Protein AF-A0A538JMH5-F1 (afdb_monomer_lite)

Radius of gyration: 23.11 Å; chains: 1; bounding box: 47×48×77 Å

Structure (mmCIF, N/CA/C/O backbone):
data_AF-A0A538JMH5-F1
#
_entry.id   AF-A0A538JMH5-F1
#
loop_
_atom_site.group_PDB
_atom_site.id
_atom_site.type_symbol
_atom_site.label_atom_id
_atom_site.label_alt_id
_atom_site.label_comp_id
_atom_site.label_asym_id
_atom_site.label_entity_id
_atom_site.label_seq_id
_atom_site.pdbx_PDB_ins_code
_atom_site.Cartn_x
_atom_site.Cartn_y
_atom_site.Cartn_z
_atom_site.occupancy
_atom_site.B_iso_or_equiv
_atom_site.auth_seq_id
_atom_site.auth_comp_id
_atom_site.auth_asym_id
_atom_site.auth_atom_id
_atom_site.pdbx_PDB_model_num
ATOM 1 N N . MET A 1 1 ? -17.077 5.438 54.931 1.00 67.69 1 MET A N 1
ATOM 2 C CA . MET A 1 1 ? -15.984 4.461 54.730 1.00 67.69 1 MET A CA 1
ATOM 3 C C . MET A 1 1 ? -15.260 4.866 53.452 1.00 67.69 1 MET A C 1
ATOM 5 O O . MET A 1 1 ? -15.940 5.029 52.449 1.00 67.69 1 MET A O 1
ATOM 9 N N . LYS A 1 2 ? -13.951 5.148 53.474 1.00 79.88 2 LYS A N 1
ATOM 10 C CA . LYS A 1 2 ? -13.188 5.410 52.237 1.00 79.88 2 LYS A CA 1
ATOM 11 C C . LYS A 1 2 ? -12.670 4.066 51.726 1.00 79.88 2 LYS A C 1
ATOM 13 O O . LYS A 1 2 ? -11.932 3.422 52.462 1.00 79.88 2 LYS A O 1
ATOM 18 N N . LEU A 1 3 ? -13.066 3.653 50.520 1.00 82.81 3 LEU A N 1
ATOM 19 C CA . LEU A 1 3 ? -12.488 2.470 49.875 1.00 82.81 3 LEU A CA 1
ATOM 20 C C . LEU A 1 3 ? -11.010 2.737 49.564 1.00 82.81 3 LEU A C 1
ATOM 22 O O . LEU A 1 3 ? -10.666 3.733 48.925 1.00 82.81 3 LEU A O 1
ATOM 26 N N . GLY A 1 4 ? -10.140 1.853 50.032 1.00 87.38 4 GLY A N 1
ATOM 27 C CA . GLY A 1 4 ? -8.713 1.871 49.778 1.00 87.38 4 GLY A CA 1
ATOM 28 C C . GLY A 1 4 ? -8.373 1.403 48.364 1.00 87.38 4 GLY A C 1
ATOM 29 O O . GLY A 1 4 ? -9.011 0.529 47.783 1.00 87.38 4 GLY A O 1
ATOM 30 N N . ARG A 1 5 ? -7.289 1.949 47.808 1.00 88.62 5 ARG A N 1
ATOM 31 C CA . ARG A 1 5 ? -6.786 1.628 46.459 1.00 88.62 5 ARG A CA 1
ATOM 32 C C . ARG A 1 5 ? -6.526 0.120 46.236 1.00 88.62 5 ARG A C 1
ATOM 34 O O . ARG A 1 5 ? -6.597 -0.359 45.103 1.00 88.62 5 ARG A O 1
ATOM 41 N N . ASN A 1 6 ? -6.193 -0.614 47.299 1.00 89.56 6 ASN A N 1
ATOM 42 C CA . ASN A 1 6 ? -5.914 -2.053 47.265 1.00 89.56 6 ASN A CA 1
ATOM 43 C C . ASN A 1 6 ? -7.104 -2.927 47.704 1.00 89.56 6 ASN A C 1
ATOM 45 O O . ASN A 1 6 ? -6.948 -4.147 47.686 1.00 89.56 6 ASN A O 1
ATOM 49 N N . ASP A 1 7 ? -8.244 -2.334 48.066 1.00 93.75 7 ASP A N 1
ATOM 50 C CA . ASP A 1 7 ? -9.442 -3.077 48.464 1.00 93.75 7 ASP A CA 1
ATOM 51 C C . ASP A 1 7 ? -10.065 -3.778 47.252 1.00 93.75 7 ASP A C 1
ATOM 53 O O . ASP A 1 7 ? -9.804 -3.413 46.099 1.00 93.75 7 ASP A O 1
ATOM 57 N N . THR A 1 8 ? -10.895 -4.788 47.504 1.00 92.56 8 THR A N 1
ATOM 58 C CA . THR A 1 8 ? -11.694 -5.441 46.462 1.00 92.56 8 THR A CA 1
ATOM 59 C C . THR A 1 8 ? -12.628 -4.424 45.813 1.00 92.56 8 THR A C 1
ATOM 61 O O . THR A 1 8 ? -13.297 -3.644 46.490 1.00 92.56 8 THR A O 1
ATOM 64 N N . CYS A 1 9 ? -12.657 -4.404 44.484 1.00 90.56 9 CYS A N 1
ATOM 65 C CA . CYS A 1 9 ? -13.451 -3.455 43.727 1.00 90.56 9 CYS A CA 1
ATOM 66 C C . CYS A 1 9 ? -14.953 -3.741 43.908 1.00 90.56 9 CYS A C 1
ATOM 68 O O . CYS A 1 9 ? -15.373 -4.889 43.743 1.00 90.56 9 CYS A O 1
ATOM 70 N N . PRO A 1 10 ? -15.782 -2.722 44.203 1.00 92.06 10 PRO A N 1
ATOM 71 C CA . PRO A 1 10 ? -17.197 -2.918 44.509 1.00 92.06 10 PRO A CA 1
ATOM 72 C C . PRO A 1 10 ? -18.046 -3.282 43.282 1.00 92.06 10 PRO A C 1
ATOM 74 O O . PRO A 1 10 ? -19.210 -3.625 43.443 1.00 92.06 10 PRO A O 1
ATOM 77 N N . CYS A 1 11 ? -17.484 -3.257 42.068 1.00 89.19 11 CYS A N 1
ATOM 78 C CA . CYS A 1 11 ? -18.178 -3.676 40.845 1.00 89.19 11 CYS A CA 1
ATOM 79 C C . CYS A 1 11 ? -18.387 -5.199 40.731 1.00 89.19 11 CYS A C 1
ATOM 81 O O . CYS A 1 11 ? -18.930 -5.665 39.737 1.00 89.19 11 CYS A O 1
ATOM 83 N N . GLY A 1 12 ? -17.919 -5.983 41.709 1.00 87.50 12 GLY A N 1
ATOM 84 C CA . GLY A 1 12 ? -18.095 -7.437 41.728 1.00 87.50 12 GLY A CA 1
ATOM 85 C C . GLY A 1 12 ? -17.070 -8.220 40.903 1.00 87.50 12 GLY A C 1
ATOM 86 O O . GLY A 1 12 ? -17.139 -9.441 40.862 1.00 87.50 12 GLY A O 1
ATOM 87 N N . SER A 1 13 ? -16.073 -7.561 40.302 1.00 88.94 13 SER A N 1
ATOM 88 C CA . SER A 1 13 ? -15.055 -8.236 39.478 1.00 88.94 13 SER A CA 1
ATOM 89 C C . SER A 1 13 ? -14.053 -9.094 40.261 1.00 88.94 13 SER A C 1
ATOM 91 O O . SER A 1 13 ? -13.227 -9.771 39.657 1.00 88.94 13 SER A O 1
ATOM 93 N N . GLY A 1 14 ? -14.031 -8.992 41.596 1.00 89.62 14 GLY A N 1
ATOM 94 C CA . GLY A 1 14 ? -13.026 -9.635 42.454 1.00 89.62 14 GLY A CA 1
ATOM 95 C C . GLY A 1 14 ? -11.612 -9.036 42.358 1.00 89.62 14 GLY A C 1
ATOM 96 O O . GLY A 1 14 ? -10.724 -9.425 43.115 1.00 89.62 14 GLY A O 1
ATOM 97 N N . ARG A 1 15 ? -11.378 -8.060 41.468 1.00 89.25 15 ARG A N 1
ATOM 98 C CA . ARG A 1 15 ? -10.082 -7.381 41.290 1.00 89.25 15 ARG A CA 1
ATOM 99 C C . ARG A 1 15 ? -9.897 -6.247 42.305 1.00 89.25 15 ARG A C 1
ATOM 101 O O . ARG A 1 15 ? -10.866 -5.727 42.847 1.00 89.25 15 ARG A O 1
ATOM 108 N N . LYS A 1 16 ? -8.653 -5.811 42.547 1.00 88.69 16 LYS A N 1
ATOM 109 C CA . LYS A 1 16 ? -8.364 -4.617 43.376 1.00 88.69 16 LYS A CA 1
ATOM 110 C C . LYS A 1 16 ? -8.922 -3.355 42.713 1.00 88.69 16 LYS A C 1
ATOM 112 O O . LYS A 1 16 ? -8.787 -3.232 41.497 1.00 88.69 16 LYS A O 1
ATOM 117 N N . VAL A 1 17 ? -9.430 -2.389 43.491 1.00 87.19 17 VAL A N 1
ATOM 118 C CA . VAL A 1 17 ? -9.974 -1.107 42.988 1.00 87.19 17 VAL A CA 1
ATOM 119 C C . VAL A 1 17 ? -9.052 -0.491 41.941 1.00 87.19 17 VAL A C 1
ATOM 121 O O . VAL A 1 17 ? -9.498 -0.235 40.830 1.00 87.19 17 VAL A O 1
ATOM 124 N N . LYS A 1 18 ? -7.753 -0.345 42.238 1.00 84.94 18 LYS A N 1
ATOM 125 C CA . LYS A 1 18 ? -6.786 0.261 41.307 1.00 84.94 18 LYS A CA 1
ATOM 126 C C . LYS A 1 18 ? -6.687 -0.413 39.939 1.00 84.94 18 LYS A C 1
ATOM 128 O O . LYS A 1 18 ? -6.515 0.292 38.959 1.00 84.94 18 LYS A O 1
ATOM 133 N N . ARG A 1 19 ? -6.829 -1.742 39.891 1.00 82.62 19 ARG A N 1
ATOM 134 C CA . ARG A 1 19 ? -6.716 -2.573 38.679 1.00 82.62 19 ARG A CA 1
ATOM 135 C C . ARG A 1 19 ? -8.071 -2.853 38.018 1.00 82.62 19 ARG A C 1
ATOM 137 O O . ARG A 1 19 ? -8.159 -3.738 37.177 1.00 82.62 19 ARG A O 1
ATOM 144 N N . CYS A 1 20 ? -9.140 -2.194 38.463 1.00 85.38 20 CYS A N 1
ATOM 145 C CA . CYS A 1 20 ? -10.479 -2.419 37.930 1.00 85.38 20 CYS A CA 1
ATOM 146 C C . CYS A 1 20 ? -11.198 -1.112 37.604 1.00 85.38 20 CYS A C 1
ATOM 148 O O . CYS A 1 20 ? -11.303 -0.759 36.442 1.00 85.38 20 CYS A O 1
ATOM 150 N N . CYS A 1 21 ? -11.684 -0.385 38.611 1.00 83.44 21 CYS A N 1
ATOM 151 C CA . CYS A 1 21 ? -12.378 0.898 38.414 1.00 83.44 21 CYS A CA 1
ATOM 152 C C . CYS A 1 21 ? -11.521 2.102 38.836 1.00 83.44 21 CYS A C 1
ATOM 154 O O . CYS A 1 21 ? -12.012 3.223 38.925 1.00 83.44 21 CYS A O 1
ATOM 156 N N . GLY A 1 22 ? -10.260 1.863 39.192 1.00 82.50 22 GLY A N 1
ATOM 157 C CA . GLY A 1 22 ? -9.306 2.884 39.592 1.00 82.50 22 GLY A CA 1
ATOM 158 C C . GLY A 1 22 ? -8.462 3.389 38.426 1.00 82.50 22 GLY A C 1
ATOM 159 O O . GLY A 1 22 ? -8.568 2.923 37.297 1.00 82.50 22 GLY A O 1
ATOM 160 N N . VAL A 1 23 ? -7.587 4.344 38.739 1.00 83.06 23 VAL A N 1
ATOM 161 C CA . VAL A 1 23 ? -6.805 5.107 37.754 1.00 83.06 23 VAL A CA 1
ATOM 162 C C . VAL A 1 23 ? -5.892 4.231 36.886 1.00 83.06 23 VAL A C 1
ATOM 164 O O . VAL A 1 23 ? -5.685 4.578 35.730 1.00 83.06 23 VAL A O 1
ATOM 167 N N . ASP A 1 24 ? -5.371 3.106 37.397 1.00 83.38 24 ASP A N 1
ATOM 168 C CA . ASP A 1 24 ? -4.469 2.250 36.609 1.00 83.38 24 ASP A CA 1
ATOM 169 C C . ASP A 1 24 ? -5.242 1.598 35.442 1.00 83.38 24 ASP A C 1
ATOM 171 O O . ASP A 1 24 ? -4.800 1.677 34.304 1.00 83.38 24 ASP A O 1
ATOM 175 N N . ALA A 1 25 ? -6.459 1.096 35.687 1.00 74.69 25 ALA A N 1
ATOM 176 C CA . ALA A 1 25 ? -7.308 0.536 34.630 1.00 74.69 25 ALA A CA 1
ATOM 177 C C . ALA A 1 25 ? -7.756 1.580 33.589 1.00 74.69 25 ALA A C 1
ATOM 179 O O . ALA A 1 25 ? -7.817 1.276 32.404 1.00 74.69 25 ALA A O 1
ATOM 180 N N . LEU A 1 26 ? -8.036 2.820 34.010 1.00 82.50 26 LEU A N 1
ATOM 181 C CA . LEU A 1 26 ? -8.347 3.911 33.075 1.00 82.50 26 LEU A CA 1
ATOM 182 C C . LEU A 1 26 ? -7.143 4.283 32.201 1.00 82.50 26 LEU A C 1
ATOM 184 O O . LEU A 1 26 ? -7.319 4.603 31.032 1.00 82.50 26 LEU A O 1
ATOM 188 N N . ARG A 1 27 ? -5.927 4.239 32.760 1.00 83.69 27 ARG A N 1
ATOM 189 C CA . ARG A 1 27 ? -4.689 4.474 32.005 1.00 83.69 27 ARG A CA 1
ATOM 190 C C . ARG A 1 27 ? -4.402 3.352 31.020 1.00 83.69 27 ARG A C 1
ATOM 192 O O . ARG A 1 27 ? -4.031 3.649 29.895 1.00 83.69 27 ARG A O 1
ATOM 199 N N . ASP A 1 28 ? -4.593 2.100 31.430 1.00 84.44 28 ASP A N 1
ATOM 200 C CA . ASP A 1 28 ? -4.411 0.949 30.544 1.00 84.44 28 ASP A CA 1
ATOM 201 C C . ASP A 1 28 ? -5.397 1.000 29.365 1.00 84.44 28 ASP A C 1
ATOM 203 O O . ASP A 1 28 ? -4.980 0.821 28.228 1.00 84.44 28 ASP A O 1
ATOM 207 N N . LEU A 1 29 ? -6.668 1.348 29.612 1.00 84.00 29 LEU A N 1
ATOM 208 C CA . LEU A 1 29 ? -7.660 1.564 28.549 1.00 84.00 29 LEU A CA 1
ATOM 209 C C . LEU A 1 29 ? -7.308 2.747 27.637 1.00 84.00 29 LEU A C 1
ATOM 211 O O . LEU A 1 29 ? -7.521 2.677 26.434 1.00 84.00 29 LEU A O 1
ATOM 215 N N . ALA A 1 30 ? -6.796 3.846 28.197 1.00 86.44 30 ALA A N 1
ATOM 216 C CA . ALA A 1 30 ? -6.374 4.992 27.398 1.00 86.44 30 ALA A CA 1
ATOM 217 C C . ALA A 1 30 ? -5.177 4.651 26.501 1.00 86.44 30 ALA A C 1
ATOM 219 O O . ALA A 1 30 ? -5.165 5.072 25.353 1.00 86.44 30 ALA A O 1
ATOM 220 N N . ARG A 1 31 ? -4.207 3.877 27.009 1.00 89.12 31 ARG A N 1
ATOM 221 C CA . ARG A 1 31 ? -3.066 3.398 26.219 1.00 89.12 31 ARG A CA 1
ATOM 222 C C . ARG A 1 31 ? -3.532 2.487 25.085 1.00 89.12 31 ARG A C 1
ATOM 224 O O . ARG A 1 31 ? -3.205 2.778 23.946 1.00 89.12 31 ARG A O 1
ATOM 231 N N . LEU A 1 32 ? -4.361 1.485 25.396 1.00 88.00 32 LEU A N 1
ATOM 232 C CA . LEU A 1 32 ? -4.925 0.583 24.388 1.00 88.00 32 LEU A CA 1
ATOM 233 C C . LEU A 1 32 ? -5.625 1.369 23.273 1.00 88.00 32 LEU A C 1
ATOM 235 O O . LEU A 1 32 ? -5.371 1.133 22.108 1.00 88.00 32 LEU A O 1
ATOM 239 N N . ARG A 1 33 ? -6.437 2.377 23.614 1.00 89.00 33 ARG A N 1
ATOM 240 C CA . ARG A 1 33 ? -7.112 3.214 22.609 1.00 89.00 33 ARG A CA 1
ATOM 241 C C . ARG A 1 33 ? -6.174 4.023 21.720 1.00 89.00 33 ARG A C 1
ATOM 243 O O . ARG A 1 33 ? -6.555 4.304 20.592 1.00 89.00 33 ARG A O 1
ATOM 250 N N . VAL A 1 34 ? -5.026 4.460 22.236 1.00 92.00 34 VAL A N 1
ATOM 251 C CA . VAL A 1 34 ? -4.025 5.176 21.432 1.00 92.00 34 VAL A CA 1
ATOM 252 C C . VAL A 1 34 ? -3.358 4.203 20.467 1.00 92.00 34 VAL A C 1
ATOM 254 O O . VAL A 1 34 ? -3.356 4.478 19.277 1.00 92.00 34 VAL A O 1
ATOM 257 N N . GLU A 1 35 ? -2.914 3.045 20.959 1.00 92.06 35 GLU A N 1
ATOM 258 C CA . GLU A 1 35 ? -2.334 1.974 20.132 1.00 92.06 35 GLU A CA 1
ATOM 259 C C . GLU A 1 35 ? -3.328 1.542 19.032 1.00 92.06 35 GLU A C 1
ATOM 261 O O . GLU A 1 35 ? -3.004 1.553 17.850 1.00 92.06 35 GLU A O 1
ATOM 266 N N . THR A 1 36 ? -4.594 1.299 19.386 1.00 92.19 36 THR A N 1
ATOM 267 C CA . THR A 1 36 ? -5.650 0.963 18.417 1.00 92.19 36 THR A CA 1
ATOM 268 C C . THR A 1 36 ? -5.947 2.105 17.435 1.00 92.19 36 THR A C 1
ATOM 270 O O . THR A 1 36 ? -6.290 1.848 16.284 1.00 92.19 36 THR A O 1
ATOM 273 N N . ALA A 1 37 ? -5.842 3.372 17.852 1.00 94.00 37 ALA A N 1
ATOM 274 C CA . ALA A 1 37 ? -6.011 4.508 16.942 1.00 94.00 37 ALA A CA 1
ATOM 275 C C . ALA A 1 37 ? -4.874 4.589 15.914 1.00 94.00 37 ALA A C 1
ATOM 277 O O . ALA A 1 37 ? -5.139 4.894 14.754 1.00 94.00 37 ALA A O 1
ATOM 278 N N . GLU A 1 38 ? -3.638 4.311 16.331 1.00 95.19 38 GLU A N 1
ATOM 279 C CA . GLU A 1 38 ? -2.475 4.237 15.442 1.00 95.19 38 GLU A CA 1
ATOM 280 C C . GLU A 1 38 ? -2.652 3.097 14.427 1.00 95.19 38 GLU A C 1
ATOM 282 O O . GLU A 1 38 ? -2.582 3.342 13.225 1.00 95.19 38 GLU A O 1
ATOM 287 N N . GLU A 1 39 ? -3.033 1.895 14.873 1.00 93.94 39 GLU A N 1
ATOM 288 C CA . GLU A 1 39 ? -3.319 0.757 13.981 1.00 93.94 39 GLU A CA 1
ATOM 289 C C . GLU A 1 39 ? -4.429 1.065 12.959 1.00 93.94 39 GLU A C 1
ATOM 291 O O . GLU A 1 39 ? -4.301 0.760 11.770 1.00 93.94 39 GLU A O 1
ATOM 296 N N . LEU A 1 40 ? -5.521 1.702 13.401 1.00 95.44 40 LEU A N 1
ATOM 297 C CA . LEU A 1 40 ? -6.612 2.142 12.525 1.00 95.44 40 LEU A CA 1
ATOM 298 C C . LEU A 1 40 ? -6.135 3.157 11.479 1.00 95.44 40 LEU A C 1
ATOM 300 O O . LEU A 1 40 ? -6.580 3.116 10.331 1.00 95.44 40 LEU A O 1
ATOM 304 N N . PHE A 1 41 ? -5.252 4.072 11.874 1.00 96.75 41 PHE A N 1
ATOM 305 C CA . PHE A 1 41 ? -4.705 5.097 10.992 1.00 96.75 41 PHE A CA 1
ATOM 306 C C . PHE A 1 41 ? -3.735 4.499 9.961 1.00 96.75 41 PHE A C 1
ATOM 308 O O . PHE A 1 41 ? -3.757 4.869 8.788 1.00 96.75 41 PHE A O 1
ATOM 315 N N . GLU A 1 42 ? -2.919 3.524 10.358 1.00 96.06 42 GLU A N 1
ATOM 316 C CA . GLU A 1 42 ? -1.940 2.868 9.484 1.00 96.06 42 GLU A CA 1
ATOM 317 C C . GLU A 1 42 ? -2.543 1.801 8.563 1.00 96.06 42 GLU A C 1
ATOM 319 O O . GLU A 1 42 ? -1.862 1.273 7.680 1.00 96.06 42 GLU A O 1
ATOM 324 N N . LEU A 1 43 ? -3.829 1.488 8.715 1.00 95.75 43 LEU A N 1
ATOM 325 C CA . LEU A 1 43 ? -4.508 0.455 7.941 1.00 95.75 43 LEU A CA 1
ATOM 326 C C . LEU A 1 43 ? -4.291 0.646 6.433 1.00 95.75 43 LEU A C 1
ATOM 328 O O . LEU A 1 43 ? -3.820 -0.259 5.753 1.00 95.75 43 LEU A O 1
ATOM 332 N N . ALA A 1 44 ? -4.539 1.835 5.888 1.00 96.94 44 ALA A N 1
ATOM 333 C CA . ALA A 1 44 ? -4.353 2.066 4.455 1.00 96.94 44 ALA A CA 1
ATOM 334 C C . ALA A 1 44 ? -2.875 2.098 4.015 1.00 96.94 44 ALA A C 1
ATOM 336 O O . ALA A 1 44 ? -2.593 1.898 2.832 1.00 96.94 44 ALA A O 1
ATOM 337 N N . LEU A 1 45 ? -1.923 2.314 4.931 1.00 95.88 45 LEU A N 1
ATOM 338 C CA . LEU A 1 45 ? -0.495 2.155 4.634 1.00 95.88 45 LEU A CA 1
ATOM 339 C C . LEU A 1 45 ? -0.159 0.673 4.443 1.00 95.88 45 LEU A C 1
ATOM 341 O O . LEU A 1 45 ? 0.497 0.320 3.464 1.00 95.88 45 LEU A O 1
ATOM 345 N N . ASN A 1 46 ? -0.683 -0.182 5.321 1.00 96.56 46 ASN A N 1
ATOM 346 C CA . ASN A 1 46 ? -0.440 -1.625 5.334 1.00 96.56 46 ASN A CA 1
ATOM 347 C C . ASN A 1 46 ? -1.272 -2.411 4.312 1.00 96.56 46 ASN A C 1
ATOM 349 O O . ASN A 1 46 ? -0.884 -3.507 3.906 1.00 96.56 46 ASN A O 1
ATOM 353 N N . PHE A 1 47 ? -2.400 -1.847 3.885 1.00 97.19 47 PHE A N 1
ATOM 354 C CA . PHE A 1 47 ? -3.360 -2.465 2.984 1.00 97.19 47 PHE A CA 1
ATOM 355 C C . PHE A 1 47 ? -3.690 -1.498 1.834 1.00 97.19 47 PHE A C 1
ATOM 357 O O . PHE A 1 47 ? -4.680 -0.757 1.902 1.00 97.19 47 PHE A O 1
ATOM 364 N N . PRO A 1 48 ? -2.889 -1.497 0.751 1.00 97.56 48 PRO A N 1
ATOM 365 C CA . PRO A 1 48 ? -3.024 -0.535 -0.348 1.00 97.56 48 PRO A CA 1
ATOM 366 C C . PRO A 1 48 ? -4.409 -0.519 -1.010 1.00 97.56 48 PRO A C 1
ATOM 368 O O . PRO A 1 48 ? -4.824 0.496 -1.569 1.00 97.56 48 PRO A O 1
ATOM 371 N N . ARG A 1 49 ? -5.175 -1.608 -0.888 1.00 97.12 49 ARG A N 1
ATOM 372 C CA . ARG A 1 49 ? -6.566 -1.713 -1.347 1.00 97.12 49 ARG A CA 1
ATOM 373 C C . ARG A 1 49 ? -7.500 -0.652 -0.769 1.00 97.12 49 ARG A C 1
ATOM 375 O O . ARG A 1 49 ? -8.473 -0.287 -1.430 1.00 97.12 49 ARG A O 1
ATOM 382 N N . TYR A 1 50 ? -7.219 -0.141 0.425 1.00 97.25 50 TYR A N 1
ATOM 383 C CA . TYR A 1 50 ? -8.070 0.836 1.114 1.00 97.25 50 TYR A CA 1
ATOM 384 C C . TYR A 1 50 ? -7.609 2.279 0.929 1.00 97.25 50 TYR A C 1
ATOM 386 O O . TYR A 1 50 ? -8.161 3.188 1.541 1.00 97.25 50 TYR A O 1
ATOM 394 N N . ARG A 1 51 ? -6.632 2.513 0.050 1.00 97.81 51 ARG A N 1
ATOM 395 C CA . ARG A 1 51 ? -6.268 3.866 -0.364 1.00 97.81 51 ARG A CA 1
ATOM 396 C C . ARG A 1 51 ? -7.318 4.417 -1.336 1.00 97.81 51 ARG A C 1
ATOM 398 O O . ARG A 1 51 ? -7.905 3.636 -2.097 1.00 97.81 51 ARG A O 1
ATOM 405 N N . PRO A 1 52 ? -7.566 5.737 -1.334 1.00 98.00 52 PRO A N 1
ATOM 406 C CA . PRO A 1 52 ? -8.466 6.370 -2.284 1.00 98.00 52 PRO A CA 1
ATOM 407 C C . PRO A 1 52 ? -8.018 6.152 -3.729 1.00 98.00 52 PRO A C 1
ATOM 409 O O . PRO A 1 52 ? -6.818 6.202 -4.021 1.00 98.00 52 PRO A O 1
ATOM 412 N N . ARG A 1 53 ? -8.971 5.947 -4.638 1.00 95.75 53 ARG A N 1
ATOM 413 C CA . ARG A 1 53 ? -8.710 5.694 -6.066 1.00 95.75 53 ARG A CA 1
ATOM 414 C C . ARG A 1 53 ? -9.640 6.445 -7.024 1.00 95.75 53 ARG A C 1
ATOM 416 O O . ARG A 1 53 ? -9.777 6.040 -8.174 1.00 95.75 53 ARG A O 1
ATOM 423 N N . THR A 1 54 ? -10.312 7.494 -6.557 1.00 96.25 54 THR A N 1
ATOM 424 C CA . THR A 1 54 ? -11.177 8.324 -7.406 1.00 96.25 54 THR A CA 1
ATOM 425 C C . THR A 1 54 ? -10.371 9.398 -8.135 1.00 96.25 54 THR A C 1
ATOM 427 O O . THR A 1 54 ? -9.381 9.912 -7.616 1.00 96.25 54 THR A O 1
ATOM 430 N N . GLU A 1 55 ? -10.830 9.786 -9.328 1.00 94.81 55 GLU A N 1
ATOM 431 C CA . GLU A 1 55 ? -10.229 10.888 -10.095 1.00 94.81 55 GLU A CA 1
ATOM 432 C C . GLU A 1 55 ? -10.280 12.224 -9.334 1.00 94.81 55 GLU A C 1
ATOM 434 O O . GLU A 1 55 ? -9.355 13.029 -9.426 1.00 94.81 55 GLU A O 1
ATOM 439 N N . GLU A 1 56 ? -11.348 12.458 -8.562 1.00 96.81 56 GLU A N 1
ATOM 440 C CA . GLU A 1 56 ? -11.500 13.656 -7.729 1.00 96.81 56 GLU A CA 1
ATOM 441 C C . GLU A 1 56 ? -10.415 13.727 -6.649 1.00 96.81 56 GLU A C 1
ATOM 443 O O . GLU A 1 56 ? -9.758 14.761 -6.495 1.00 96.81 56 GLU A O 1
ATOM 448 N N . PHE A 1 57 ? -10.164 12.611 -5.959 1.00 97.69 57 PHE A N 1
ATOM 449 C CA . PHE A 1 57 ? -9.079 12.532 -4.991 1.00 97.69 57 PHE A CA 1
ATOM 450 C C . PHE A 1 57 ? -7.712 12.685 -5.667 1.00 97.69 57 PHE A C 1
ATOM 452 O O . PHE A 1 57 ? -6.860 13.399 -5.145 1.00 97.69 57 PHE A O 1
ATOM 459 N N . ASP A 1 58 ? -7.502 12.081 -6.842 1.00 95.81 58 ASP A N 1
ATOM 460 C CA . ASP A 1 58 ? -6.252 12.219 -7.606 1.00 95.81 58 ASP A CA 1
ATOM 461 C C . ASP A 1 58 ? -5.978 13.675 -7.994 1.00 95.81 58 ASP A C 1
ATOM 463 O O . ASP A 1 58 ? -4.846 14.151 -7.892 1.00 95.81 58 ASP A O 1
ATOM 467 N N . ALA A 1 59 ? -7.014 14.412 -8.398 1.00 95.38 59 ALA A N 1
ATOM 468 C CA . ALA A 1 59 ? -6.898 15.827 -8.715 1.00 95.38 59 ALA A CA 1
ATOM 469 C C . ALA A 1 59 ? -6.521 16.673 -7.495 1.00 95.38 59 ALA A C 1
ATOM 471 O O . ALA A 1 59 ? -5.647 17.532 -7.613 1.00 95.38 59 ALA A O 1
ATOM 472 N N . TRP A 1 60 ? -7.144 16.420 -6.343 1.00 97.38 60 TRP A N 1
ATOM 473 C CA . TRP A 1 60 ? -6.814 17.112 -5.099 1.00 97.38 60 TRP A CA 1
ATOM 474 C C . TRP A 1 60 ? -5.401 16.764 -4.603 1.00 97.38 60 TRP A C 1
ATOM 476 O O . TRP A 1 60 ? -4.620 17.665 -4.302 1.00 97.38 60 TRP A O 1
ATOM 486 N N . ALA A 1 61 ? -5.043 15.478 -4.579 1.00 96.75 61 ALA A N 1
ATOM 487 C CA . ALA A 1 61 ? -3.786 14.997 -4.009 1.00 96.75 61 ALA A CA 1
ATOM 488 C C . ALA A 1 61 ? -2.546 15.545 -4.732 1.00 96.75 61 ALA A C 1
ATOM 490 O O . ALA A 1 61 ? -1.526 15.768 -4.091 1.00 96.75 61 ALA A O 1
ATOM 491 N N . ARG A 1 62 ? -2.637 15.843 -6.037 1.00 93.25 62 ARG A N 1
ATOM 492 C CA . ARG A 1 62 ? -1.558 16.509 -6.799 1.00 93.25 62 ARG A CA 1
ATOM 493 C C . ARG A 1 62 ? -1.202 17.910 -6.293 1.00 93.25 62 ARG A C 1
ATOM 495 O O . ARG A 1 62 ? -0.127 18.406 -6.607 1.00 93.25 62 ARG A O 1
ATOM 502 N N . ALA A 1 63 ? -2.113 18.565 -5.580 1.00 94.44 63 ALA A N 1
ATOM 503 C CA . ALA A 1 63 ? -1.911 19.892 -5.005 1.00 94.44 63 ALA A CA 1
ATOM 504 C C . ALA A 1 63 ? -1.837 19.863 -3.469 1.00 94.44 63 ALA A C 1
ATOM 506 O O . ALA A 1 63 ? -1.779 20.925 -2.843 1.00 94.44 63 ALA A O 1
ATOM 507 N N . ALA A 1 64 ? -1.884 18.674 -2.861 1.00 96.25 64 ALA A N 1
ATOM 508 C CA . ALA A 1 64 ? -1.772 18.524 -1.421 1.00 96.25 64 ALA A CA 1
ATOM 509 C C . ALA A 1 64 ? -0.349 18.887 -0.955 1.00 96.25 64 ALA A C 1
ATOM 511 O O . ALA A 1 64 ? 0.605 18.728 -1.717 1.00 96.25 64 ALA A O 1
ATOM 512 N N . PRO A 1 65 ? -0.188 19.396 0.278 1.00 94.62 65 PRO A N 1
ATOM 513 C CA . PRO A 1 65 ? 1.137 19.581 0.855 1.00 94.62 65 PRO A CA 1
ATOM 514 C C . PRO A 1 65 ? 1.810 18.227 1.120 1.00 94.62 65 PRO A C 1
ATOM 516 O O . PRO A 1 65 ? 1.133 17.265 1.486 1.00 94.62 65 PRO A O 1
ATOM 519 N N . ASP A 1 66 ? 3.141 18.187 1.009 1.00 89.25 66 ASP A N 1
ATOM 520 C CA . ASP A 1 66 ? 3.941 16.992 1.321 1.00 89.25 66 ASP A CA 1
ATOM 521 C C . ASP A 1 66 ? 3.764 16.564 2.788 1.00 89.25 66 ASP A C 1
ATOM 523 O O . ASP A 1 66 ? 3.616 15.381 3.096 1.00 89.25 66 ASP A O 1
ATOM 527 N N . GLU A 1 67 ? 3.735 17.539 3.704 1.00 92.06 67 GLU A N 1
ATOM 528 C CA . GLU A 1 67 ? 3.441 17.308 5.117 1.00 92.06 67 GLU A CA 1
ATOM 529 C C . GLU A 1 67 ? 1.926 17.390 5.374 1.00 92.06 67 GLU A C 1
ATOM 531 O O . GLU A 1 67 ? 1.312 18.443 5.147 1.00 92.06 67 GLU A O 1
ATOM 536 N N . PRO A 1 68 ? 1.295 16.317 5.888 1.00 91.69 68 PRO A N 1
ATOM 537 C CA . PRO A 1 68 ? -0.134 16.318 6.148 1.00 91.69 68 PRO A CA 1
ATOM 538 C C . PRO A 1 68 ? -0.461 17.228 7.337 1.00 91.69 68 PRO A C 1
ATOM 540 O O . PRO A 1 68 ? -0.034 16.996 8.467 1.00 91.69 68 PRO A O 1
ATOM 543 N N . THR A 1 69 ? -1.265 18.259 7.087 1.00 96.50 69 THR A N 1
ATOM 544 C CA . THR A 1 69 ? -1.878 19.089 8.133 1.00 96.50 69 THR A CA 1
ATOM 545 C C . THR A 1 69 ? -3.313 18.639 8.389 1.00 96.50 69 THR A C 1
ATOM 547 O O . THR A 1 69 ? -3.947 18.069 7.501 1.00 96.50 69 THR A O 1
ATOM 550 N N . ASP A 1 70 ? -3.869 18.942 9.566 1.00 96.94 70 ASP A N 1
ATOM 551 C CA . ASP A 1 70 ? -5.284 18.656 9.859 1.00 96.94 70 ASP A CA 1
ATOM 552 C C . ASP A 1 70 ? -6.213 19.255 8.790 1.00 96.94 70 ASP A C 1
ATOM 554 O O . ASP A 1 70 ? -7.133 18.595 8.317 1.00 96.94 70 ASP A O 1
ATOM 558 N N . GLU A 1 71 ? -5.939 20.487 8.350 1.00 97.81 71 GLU A N 1
ATOM 559 C CA . GLU A 1 71 ? -6.714 21.145 7.295 1.00 97.81 71 GLU A CA 1
ATOM 560 C C . GLU A 1 71 ? -6.625 20.393 5.959 1.00 97.81 71 GLU A C 1
ATOM 562 O O . GLU A 1 71 ? -7.652 20.173 5.316 1.00 97.81 71 GLU A O 1
ATOM 567 N N . ALA A 1 72 ? -5.427 19.960 5.554 1.00 97.69 72 ALA A N 1
ATOM 568 C CA . ALA A 1 72 ? -5.251 19.175 4.336 1.00 97.69 72 ALA A CA 1
ATOM 569 C C . ALA A 1 72 ? -5.973 17.823 4.434 1.00 97.69 72 ALA A C 1
ATOM 571 O O . ALA A 1 72 ? -6.641 17.417 3.487 1.00 97.69 72 ALA A O 1
ATOM 572 N N . ILE A 1 73 ? -5.915 17.151 5.585 1.00 98.25 73 ILE A N 1
ATOM 573 C CA . ILE A 1 73 ? -6.623 15.884 5.800 1.00 98.25 73 ILE A CA 1
ATOM 574 C C . ILE A 1 73 ? -8.139 16.078 5.658 1.00 98.25 73 ILE A C 1
ATOM 576 O O . ILE A 1 73 ? -8.786 15.305 4.956 1.00 98.25 73 ILE A O 1
ATOM 580 N N . GLU A 1 74 ? -8.716 17.122 6.258 1.00 98.38 74 GLU A N 1
ATOM 581 C CA . GLU A 1 74 ? -10.155 17.409 6.141 1.00 98.38 74 GLU A CA 1
ATOM 582 C C . GLU A 1 74 ? -10.574 17.759 4.696 1.00 98.38 74 GLU A C 1
ATOM 584 O O . GLU A 1 74 ? -11.651 17.362 4.231 1.00 98.38 74 GLU A O 1
ATOM 589 N N . GLN A 1 75 ? -9.714 18.452 3.941 1.00 98.06 75 GLN A N 1
ATOM 590 C CA . GLN A 1 75 ? -9.928 18.680 2.506 1.00 98.06 75 GLN A CA 1
ATOM 591 C C . GLN A 1 75 ? -9.881 17.368 1.714 1.00 98.06 75 GLN A C 1
ATOM 593 O O . GLN A 1 75 ? -10.769 17.116 0.900 1.00 98.06 75 GLN A O 1
ATOM 598 N N . GLY A 1 76 ? -8.905 16.503 1.995 1.00 98.19 76 GLY A N 1
ATOM 599 C CA . GLY A 1 76 ? -8.787 15.189 1.368 1.00 98.19 76 GLY A CA 1
ATOM 600 C C . GLY A 1 76 ? -9.983 14.290 1.666 1.00 98.19 76 GLY A C 1
ATOM 601 O O . GLY A 1 76 ? -10.505 13.649 0.759 1.00 98.19 76 GLY A O 1
ATOM 602 N N . LEU A 1 77 ? -10.499 14.312 2.901 1.00 98.38 77 LEU A N 1
ATOM 603 C CA . LEU A 1 77 ? -11.755 13.644 3.247 1.00 98.38 77 LEU A CA 1
ATOM 604 C C . LEU A 1 77 ? -12.911 14.178 2.401 1.00 98.38 77 LEU A C 1
ATOM 606 O O . LEU A 1 77 ? -13.745 13.403 1.935 1.00 98.38 77 LEU A O 1
ATOM 610 N N . SER A 1 78 ? -12.979 15.492 2.192 1.00 98.06 78 SER A N 1
ATOM 611 C CA . SER A 1 78 ? -14.029 16.121 1.384 1.00 98.06 78 SER A CA 1
ATOM 612 C C . SER A 1 78 ? -13.970 15.719 -0.095 1.00 98.06 78 SER A C 1
ATOM 614 O O . SER A 1 78 ? -15.018 15.690 -0.731 1.00 98.06 78 SER A O 1
ATOM 616 N N . ALA A 1 79 ? -12.792 15.344 -0.606 1.00 98.12 79 ALA A N 1
ATOM 617 C CA . ALA A 1 79 ? -12.605 14.787 -1.949 1.00 98.12 79 ALA A CA 1
ATOM 618 C C . ALA A 1 79 ? -12.987 13.293 -2.064 1.00 98.12 79 ALA A C 1
ATOM 620 O O . ALA A 1 79 ? -12.975 12.730 -3.159 1.00 98.12 79 ALA A O 1
ATOM 621 N N . LEU A 1 80 ? -13.318 12.629 -0.947 1.00 98.25 80 LEU A N 1
ATOM 622 C CA . LEU A 1 80 ? -13.870 11.274 -0.950 1.00 98.25 80 LEU A CA 1
ATOM 623 C C . LEU A 1 80 ? -15.392 11.333 -1.030 1.00 98.25 80 LEU A C 1
ATOM 625 O O . LEU A 1 80 ? -16.064 11.700 -0.054 1.00 98.25 80 LEU A O 1
ATOM 629 N N . ASP A 1 81 ? -15.932 10.905 -2.167 1.00 97.50 81 ASP A N 1
ATOM 630 C CA . ASP A 1 81 ? -17.368 10.734 -2.332 1.00 97.50 81 ASP A CA 1
ATOM 631 C C . ASP A 1 81 ? -17.921 9.622 -1.403 1.00 97.50 81 ASP A C 1
ATOM 633 O O . ASP A 1 81 ? -17.169 8.802 -0.858 1.00 97.50 81 ASP A O 1
ATOM 637 N N . PRO A 1 82 ? -19.241 9.597 -1.134 1.00 97.94 82 PRO A N 1
ATOM 638 C CA . PRO A 1 82 ? -19.816 8.594 -0.240 1.00 97.94 82 PRO A CA 1
ATOM 639 C C . PRO A 1 82 ? -19.552 7.134 -0.663 1.00 97.94 82 PRO A C 1
ATOM 641 O O . PRO A 1 82 ? -19.207 6.349 0.223 1.00 97.94 82 PRO A O 1
ATOM 644 N N . PRO A 1 83 ? -19.655 6.751 -1.956 1.00 98.25 83 PRO A N 1
ATOM 645 C CA . PRO A 1 83 ? -19.290 5.407 -2.409 1.00 98.25 83 PRO A CA 1
ATOM 646 C C . PRO A 1 83 ? -17.845 5.015 -2.094 1.00 98.25 83 PRO A C 1
ATOM 648 O O . PRO A 1 83 ? -17.597 3.882 -1.682 1.00 98.25 83 PRO A O 1
ATOM 651 N N . GLU A 1 84 ? -16.887 5.928 -2.250 1.00 98.19 84 GLU A N 1
ATOM 652 C CA . GLU A 1 84 ? -15.483 5.645 -1.969 1.00 98.19 84 GLU A CA 1
ATOM 653 C C . GLU A 1 84 ? -15.230 5.473 -0.469 1.00 98.19 84 GLU A C 1
ATOM 655 O O . GLU A 1 84 ? -14.540 4.537 -0.058 1.00 98.19 84 GLU A O 1
ATOM 660 N N . ARG A 1 85 ? -15.851 6.313 0.369 1.00 98.25 85 ARG A N 1
ATOM 661 C CA . ARG A 1 85 ? -15.804 6.149 1.833 1.00 98.25 85 ARG A CA 1
ATOM 662 C C . ARG A 1 85 ? -16.379 4.800 2.260 1.00 98.25 85 ARG A C 1
ATOM 664 O O . ARG A 1 85 ? -15.787 4.114 3.092 1.00 98.25 85 ARG A O 1
ATOM 671 N N . GLU A 1 86 ? -17.517 4.411 1.685 1.00 97.81 86 GLU A N 1
ATOM 672 C CA . GLU A 1 86 ? -18.142 3.114 1.946 1.00 97.81 86 GLU A CA 1
ATOM 673 C C . GLU A 1 86 ? -17.241 1.964 1.494 1.00 97.81 86 GLU A C 1
ATOM 675 O O . GLU A 1 86 ? -17.033 1.029 2.261 1.00 97.81 86 GLU A O 1
ATOM 680 N N . ARG A 1 87 ? -16.637 2.046 0.303 1.00 97.50 87 ARG A N 1
ATOM 681 C CA . ARG A 1 87 ? -15.705 1.029 -0.202 1.00 97.50 87 ARG A CA 1
ATOM 682 C C . ARG A 1 87 ? -14.530 0.809 0.750 1.00 97.50 87 ARG A C 1
ATOM 684 O O . ARG A 1 87 ? -14.175 -0.339 1.008 1.00 97.50 87 ARG A O 1
ATOM 691 N N . ILE A 1 88 ? -13.927 1.889 1.247 1.00 97.50 88 ILE A N 1
ATOM 692 C CA . ILE A 1 88 ? -12.787 1.828 2.170 1.00 97.50 88 ILE A CA 1
ATOM 693 C C . ILE A 1 88 ? -13.201 1.141 3.478 1.00 97.50 88 ILE A C 1
ATOM 695 O O . ILE A 1 88 ? -12.571 0.168 3.888 1.00 97.50 88 ILE A O 1
ATOM 699 N N . LEU A 1 89 ? -14.292 1.597 4.099 1.00 96.06 89 LEU A N 1
ATOM 700 C CA . LEU A 1 89 ? -14.737 1.095 5.403 1.00 96.06 89 LEU A CA 1
ATOM 701 C C . LEU A 1 89 ? -15.324 -0.322 5.331 1.00 96.06 89 LEU A C 1
ATOM 703 O O . LEU A 1 89 ? -14.959 -1.197 6.116 1.00 96.06 89 LEU A O 1
ATOM 707 N N . ALA A 1 90 ? -16.236 -0.562 4.389 1.00 96.00 90 ALA A N 1
ATOM 708 C CA . ALA A 1 90 ? -16.907 -1.848 4.239 1.00 96.00 90 ALA A CA 1
ATOM 709 C C . ALA A 1 90 ? -15.973 -2.919 3.666 1.00 96.00 90 ALA A C 1
ATOM 711 O O . ALA A 1 90 ? -16.116 -4.091 4.010 1.00 96.00 90 ALA A O 1
ATOM 712 N N . GLY A 1 91 ? -15.008 -2.530 2.824 1.00 94.88 91 GLY A N 1
ATOM 713 C CA . GLY A 1 91 ? -14.025 -3.449 2.257 1.00 94.88 91 GLY A CA 1
ATOM 714 C C . GLY A 1 91 ? -13.213 -4.145 3.347 1.00 94.88 91 GLY A C 1
ATOM 715 O O . GLY A 1 91 ? -13.219 -5.372 3.417 1.00 94.88 91 GLY A O 1
ATOM 716 N N . PHE A 1 92 ? -12.612 -3.372 4.259 1.00 90.62 92 PHE A N 1
ATOM 717 C CA . PHE A 1 92 ? -11.808 -3.943 5.343 1.00 90.62 92 PHE A CA 1
ATOM 718 C C . PHE A 1 92 ? -12.643 -4.804 6.288 1.00 90.62 92 PHE A C 1
ATOM 720 O O . PHE A 1 92 ? -12.255 -5.923 6.621 1.00 90.62 92 PHE A O 1
ATOM 727 N N . ALA A 1 93 ? -13.830 -4.323 6.666 1.00 93.12 93 ALA A N 1
ATOM 728 C CA . ALA A 1 93 ? -14.751 -5.081 7.504 1.00 93.12 93 ALA A CA 1
ATOM 729 C C . ALA A 1 93 ? -15.189 -6.408 6.855 1.00 93.12 93 ALA A C 1
ATOM 731 O O . ALA A 1 93 ? -15.389 -7.399 7.554 1.00 93.12 93 ALA A O 1
ATOM 732 N N . SER A 1 94 ? -15.336 -6.447 5.527 1.00 95.31 94 SER A N 1
ATOM 733 C CA . SER A 1 94 ? -15.719 -7.658 4.797 1.00 95.31 94 SER A CA 1
ATOM 734 C C . SER A 1 94 ? -14.567 -8.651 4.645 1.00 95.31 94 SER A C 1
ATOM 736 O O . SER A 1 94 ? -14.803 -9.857 4.706 1.00 95.31 94 SER A O 1
ATOM 738 N N . GLU A 1 95 ? -13.345 -8.175 4.404 1.00 91.62 95 GLU A N 1
ATOM 739 C CA . GLU A 1 95 ? -12.171 -9.032 4.184 1.00 91.62 95 GLU A CA 1
ATOM 740 C C . GLU A 1 95 ? -11.580 -9.543 5.504 1.00 91.62 95 GLU A C 1
ATOM 742 O O . GLU A 1 95 ? -11.164 -10.698 5.599 1.00 91.62 95 GLU A O 1
ATOM 747 N N . HIS A 1 96 ? -11.629 -8.722 6.556 1.00 89.94 96 HIS A N 1
ATOM 748 C CA . HIS A 1 96 ? -11.056 -9.025 7.866 1.00 89.94 96 HIS A CA 1
ATOM 749 C C . HIS A 1 96 ? -12.067 -8.814 9.009 1.00 89.94 96 HIS A C 1
ATOM 751 O O . HIS A 1 96 ? -11.785 -8.078 9.960 1.00 89.94 96 HIS A O 1
ATOM 757 N N . PRO A 1 97 ? -13.233 -9.495 8.993 1.00 93.94 97 PRO A N 1
ATOM 758 C CA . PRO A 1 97 ? -14.335 -9.210 9.916 1.00 93.94 97 PRO A CA 1
ATOM 759 C C . PRO A 1 97 ? -13.941 -9.356 11.384 1.00 93.94 97 PRO A C 1
ATOM 761 O O . PRO A 1 97 ? -14.293 -8.518 12.204 1.00 93.94 97 PRO A O 1
ATOM 764 N N . ARG A 1 98 ? -13.142 -10.374 11.725 1.00 91.06 98 ARG A N 1
ATOM 765 C CA . ARG A 1 98 ? -12.698 -10.595 13.111 1.00 91.06 98 ARG A CA 1
ATOM 766 C C . ARG A 1 98 ? -11.736 -9.519 13.610 1.00 91.06 98 ARG A C 1
ATOM 768 O O . ARG A 1 98 ? -11.798 -9.160 14.780 1.00 91.06 98 ARG A O 1
ATOM 775 N N . VAL A 1 99 ? -10.846 -9.038 12.739 1.00 88.06 99 VAL A N 1
ATOM 776 C CA . VAL A 1 99 ? -9.895 -7.971 13.083 1.00 88.06 99 VAL A CA 1
ATOM 777 C C . VAL A 1 99 ? -10.669 -6.679 13.298 1.00 88.06 99 VAL A C 1
ATOM 779 O O . VAL A 1 99 ? -10.520 -6.043 14.335 1.00 88.06 99 VAL A O 1
ATOM 782 N N . TRP A 1 100 ? -11.574 -6.352 12.374 1.00 91.31 100 TRP A N 1
ATOM 783 C CA . TRP A 1 100 ? -12.427 -5.175 12.476 1.00 91.31 100 TRP A CA 1
ATOM 784 C C . TRP A 1 100 ? -13.310 -5.189 13.731 1.00 91.31 100 TRP A C 1
ATOM 786 O O . TRP A 1 100 ? -13.333 -4.215 14.479 1.00 91.31 100 TRP A O 1
ATOM 796 N N . GLU A 1 101 ? -13.986 -6.306 14.019 1.00 92.00 101 GLU A N 1
ATOM 797 C CA . GLU A 1 101 ? -14.796 -6.469 15.234 1.00 92.00 101 GLU A CA 1
ATOM 798 C C . GLU A 1 101 ? -13.970 -6.294 16.517 1.00 92.00 101 GLU A C 1
ATOM 800 O O . GLU A 1 101 ? -14.428 -5.634 17.451 1.00 92.00 101 GLU A O 1
ATOM 805 N N . GLY A 1 102 ? -12.758 -6.860 16.565 1.00 88.75 102 GLY A N 1
ATOM 806 C CA . GLY A 1 102 ? -11.851 -6.724 17.707 1.00 88.75 102 GLY A CA 1
ATOM 807 C C . GLY A 1 102 ? -11.417 -5.277 17.928 1.00 88.75 102 GLY A C 1
ATOM 808 O O . GLY A 1 102 ? -11.582 -4.742 19.022 1.00 88.75 102 GLY A O 1
ATOM 809 N N . VAL A 1 103 ? -10.966 -4.617 16.861 1.00 87.31 103 VAL A N 1
ATOM 810 C CA . VAL A 1 103 ? -10.543 -3.213 16.879 1.00 87.31 103 VAL A CA 1
ATOM 811 C C . VAL A 1 103 ? -11.678 -2.292 17.337 1.00 87.31 103 VAL A C 1
ATOM 813 O O . VAL A 1 103 ? -11.475 -1.442 18.206 1.00 87.31 103 VAL A O 1
ATOM 816 N N . LEU A 1 104 ? -12.898 -2.480 16.824 1.00 90.19 104 LEU A N 1
ATOM 817 C CA . LEU A 1 104 ? -14.058 -1.696 17.259 1.00 90.19 104 LEU A CA 1
ATOM 818 C C . LEU A 1 104 ? -14.405 -1.936 18.734 1.00 90.19 104 LEU A C 1
ATOM 820 O O . LEU A 1 104 ? -14.718 -0.983 19.455 1.00 90.19 104 LEU A O 1
ATOM 824 N N . ALA A 1 105 ? -14.321 -3.185 19.200 1.00 90.12 105 ALA A N 1
ATOM 825 C CA . ALA A 1 105 ? -14.584 -3.530 20.592 1.00 90.12 105 ALA A CA 1
ATOM 826 C C . ALA A 1 105 ? -13.562 -2.899 21.554 1.00 90.12 105 ALA A C 1
ATOM 828 O O . ALA A 1 105 ? -13.957 -2.372 22.600 1.00 90.12 105 ALA A O 1
ATOM 829 N N . ASP A 1 106 ? -12.279 -2.915 21.191 1.00 86.94 106 ASP A N 1
ATOM 830 C CA . ASP A 1 106 ? -11.195 -2.346 21.996 1.00 86.94 106 ASP A CA 1
ATOM 831 C C . ASP A 1 106 ? -11.226 -0.811 21.990 1.00 86.94 106 ASP A C 1
ATOM 833 O O . ASP A 1 106 ? -11.037 -0.163 23.029 1.00 86.94 106 ASP A O 1
ATOM 837 N N . PHE A 1 107 ? -11.561 -0.208 20.847 1.00 91.88 107 PHE A N 1
ATOM 838 C CA . PHE A 1 107 ? -11.656 1.241 20.716 1.00 91.88 107 PHE A CA 1
ATOM 839 C C . PHE A 1 107 ? -12.896 1.811 21.432 1.00 91.88 107 PHE A C 1
ATOM 841 O O . PHE A 1 107 ? -12.805 2.747 22.243 1.00 91.88 107 PHE A O 1
ATOM 848 N N . GLY A 1 108 ? -14.064 1.203 21.195 1.00 90.06 108 GLY A N 1
ATOM 849 C CA . GLY A 1 108 ? -15.337 1.529 21.842 1.00 90.06 108 GLY A CA 1
ATOM 850 C C . GLY A 1 108 ? -16.049 2.777 21.301 1.00 90.06 108 GLY A C 1
ATOM 851 O O . GLY A 1 108 ? -16.871 3.357 22.015 1.00 90.06 108 GLY A O 1
ATOM 852 N N . ASN A 1 109 ? -15.715 3.220 20.083 1.00 93.88 109 ASN A N 1
ATOM 853 C CA . ASN A 1 109 ? -16.401 4.302 19.370 1.00 93.88 109 ASN A CA 1
ATOM 854 C C . ASN A 1 109 ? -16.302 4.124 17.846 1.00 93.88 109 ASN A C 1
ATOM 856 O O . ASN A 1 109 ? -15.383 4.639 17.211 1.00 93.88 109 ASN A O 1
ATOM 860 N N . ASP A 1 110 ? -17.280 3.435 17.266 1.00 94.62 110 ASP A N 1
ATOM 861 C CA . ASP A 1 110 ? -17.285 3.046 15.853 1.00 94.62 110 ASP A CA 1
ATOM 862 C C . ASP A 1 110 ? -17.219 4.237 14.888 1.00 94.62 110 ASP A C 1
ATOM 864 O O . ASP A 1 110 ? -16.528 4.177 13.874 1.00 94.62 110 ASP A O 1
ATOM 868 N N . ALA A 1 111 ? -17.900 5.341 15.210 1.00 95.56 111 ALA A N 1
ATOM 869 C CA . ALA A 1 111 ? -17.915 6.529 14.357 1.00 95.56 111 ALA A CA 1
ATOM 870 C C . ALA A 1 111 ? -16.532 7.188 14.285 1.00 95.56 111 ALA A C 1
ATOM 872 O O . ALA A 1 111 ? -16.074 7.546 13.202 1.00 95.56 111 ALA A O 1
ATOM 873 N N . LEU A 1 112 ? -15.854 7.305 15.431 1.00 95.12 112 LEU A N 1
ATOM 874 C CA . LEU A 1 112 ? -14.500 7.849 15.480 1.00 95.12 112 LEU A CA 1
ATOM 875 C C . LEU A 1 112 ? -13.480 6.872 14.874 1.00 95.12 112 LEU A C 1
ATOM 877 O O . LEU A 1 112 ? -12.553 7.317 14.212 1.00 95.12 112 LEU A O 1
ATOM 881 N N . ALA A 1 113 ? -13.660 5.557 15.038 1.00 95.12 113 ALA A N 1
ATOM 882 C CA . ALA A 1 113 ? -12.805 4.568 14.382 1.00 95.12 113 ALA A CA 1
ATOM 883 C C . ALA A 1 113 ? -12.891 4.680 12.853 1.00 95.12 113 ALA A C 1
ATOM 885 O O . ALA A 1 113 ? -11.867 4.758 12.180 1.00 95.12 113 ALA A O 1
ATOM 886 N N . ALA A 1 114 ? -14.108 4.766 12.308 1.00 96.00 114 ALA A N 1
ATOM 887 C CA . ALA A 1 114 ? -14.324 4.978 10.881 1.00 96.00 114 ALA A CA 1
ATOM 888 C C . ALA A 1 114 ? -13.691 6.291 10.387 1.00 96.00 114 ALA A C 1
ATOM 890 O O . ALA A 1 114 ? -13.068 6.316 9.327 1.00 96.00 114 ALA A O 1
ATOM 891 N N . GLU A 1 115 ? -13.806 7.373 11.162 1.00 97.50 115 GLU A N 1
ATOM 892 C CA . GLU A 1 115 ? -13.142 8.642 10.852 1.00 97.50 115 GLU A CA 1
ATOM 893 C C . GLU A 1 115 ? -11.613 8.487 10.796 1.00 97.50 115 GLU A C 1
ATOM 895 O O . GLU A 1 115 ? -10.997 8.936 9.832 1.00 97.50 115 GLU A O 1
ATOM 900 N N . ILE A 1 116 ? -11.003 7.809 11.776 1.00 97.38 116 ILE A N 1
ATOM 901 C CA . ILE A 1 116 ? -9.552 7.567 11.822 1.00 97.38 116 ILE A CA 1
ATOM 902 C C . ILE A 1 116 ? -9.083 6.764 10.602 1.00 97.38 116 ILE A C 1
ATOM 904 O O . ILE A 1 116 ? -8.101 7.158 9.974 1.00 97.38 116 ILE A O 1
ATOM 908 N N . VAL A 1 117 ? -9.801 5.700 10.218 1.00 97.38 117 VAL A N 1
ATOM 909 C CA . VAL A 1 117 ? -9.470 4.905 9.017 1.00 97.38 117 VAL A CA 1
ATOM 910 C C . VAL A 1 117 ? -9.483 5.772 7.766 1.00 97.38 117 VAL A C 1
ATOM 912 O O . VAL A 1 117 ? -8.561 5.705 6.957 1.00 97.38 117 VAL A O 1
ATOM 915 N N . LEU A 1 118 ? -10.508 6.613 7.598 1.00 98.31 118 LEU A N 1
ATOM 916 C CA . LEU A 1 118 ? -10.592 7.495 6.436 1.00 98.31 118 LEU A CA 1
ATOM 917 C C . LEU A 1 118 ? -9.463 8.536 6.431 1.00 98.31 118 LEU A C 1
ATOM 919 O O . LEU A 1 118 ? -8.899 8.804 5.373 1.00 98.31 118 LEU A O 1
ATOM 923 N N . LYS A 1 119 ? -9.090 9.090 7.593 1.00 98.44 119 LYS A N 1
ATOM 924 C CA . LYS A 1 119 ? -7.945 10.011 7.712 1.00 98.44 119 LYS A CA 1
ATOM 925 C C . LYS A 1 119 ? -6.633 9.326 7.329 1.00 98.44 119 LYS A C 1
ATOM 927 O O . LYS A 1 119 ? -5.877 9.867 6.525 1.00 98.44 119 LYS A O 1
ATOM 932 N N . GLY A 1 120 ? -6.415 8.112 7.828 1.00 98.19 120 GLY A N 1
ATOM 933 C CA . GLY A 1 120 ? -5.285 7.266 7.450 1.00 98.19 120 GLY A CA 1
ATOM 934 C C . GLY A 1 120 ? -5.241 6.971 5.949 1.00 98.19 120 GLY A C 1
ATOM 935 O O . GLY A 1 120 ? -4.196 7.093 5.314 1.00 98.19 120 GLY A O 1
ATOM 936 N N . ALA A 1 121 ? -6.397 6.676 5.347 1.00 98.44 121 ALA A N 1
ATOM 937 C CA . ALA A 1 121 ? -6.533 6.452 3.909 1.00 98.44 121 ALA A CA 1
ATOM 938 C C . ALA A 1 121 ? -6.167 7.683 3.072 1.00 98.44 121 ALA A C 1
ATOM 940 O O . ALA A 1 121 ? -5.464 7.545 2.071 1.00 98.44 121 ALA A O 1
ATOM 941 N N . VAL A 1 122 ? -6.586 8.881 3.491 1.00 98.50 122 VAL A N 1
ATOM 942 C CA . VAL A 1 122 ? -6.189 10.141 2.843 1.00 98.50 122 VAL A CA 1
ATOM 943 C C . VAL A 1 122 ? -4.671 10.307 2.882 1.00 98.50 122 VAL A C 1
ATOM 945 O O . VAL A 1 122 ? -4.060 10.511 1.834 1.00 98.50 122 VAL A O 1
ATOM 948 N N . VAL A 1 123 ? -4.051 10.165 4.057 1.00 97.94 123 VAL A N 1
ATOM 949 C CA . VAL A 1 123 ? -2.597 10.337 4.213 1.00 97.94 123 VAL A CA 1
ATOM 950 C C . VAL A 1 123 ? -1.820 9.303 3.400 1.00 97.94 123 VAL A C 1
ATOM 952 O O . VAL A 1 123 ? -0.922 9.673 2.648 1.00 97.94 123 VAL A O 1
ATOM 955 N N . ALA A 1 124 ? -2.209 8.028 3.462 1.00 97.50 124 ALA A N 1
ATOM 956 C CA . ALA A 1 124 ? -1.607 6.971 2.652 1.00 97.50 124 ALA A CA 1
ATOM 957 C C . ALA A 1 124 ? -1.761 7.238 1.144 1.00 97.50 124 ALA A C 1
ATOM 959 O O . ALA A 1 124 ? -0.836 7.001 0.368 1.00 97.50 124 ALA A O 1
ATOM 960 N N . GLY A 1 125 ? -2.916 7.763 0.721 1.00 97.38 125 GLY A N 1
ATOM 961 C CA . GLY A 1 125 ? -3.167 8.146 -0.664 1.00 97.38 125 GLY A CA 1
ATOM 962 C C . GLY A 1 125 ? -2.273 9.294 -1.142 1.00 97.38 125 GLY A C 1
ATOM 963 O O . GLY A 1 125 ? -1.748 9.232 -2.255 1.00 97.38 125 GLY A O 1
ATOM 964 N N . VAL A 1 126 ? -2.071 10.326 -0.323 1.00 97.00 126 VAL A N 1
ATOM 965 C CA . VAL A 1 126 ? -1.166 11.439 -0.657 1.00 97.00 126 VAL A CA 1
ATOM 966 C C . VAL A 1 126 ? 0.285 10.959 -0.706 1.00 97.00 126 VAL A C 1
ATOM 968 O O . VAL A 1 126 ? 0.956 11.178 -1.711 1.00 97.00 126 VAL A O 1
ATOM 971 N N . ALA A 1 127 ? 0.738 10.227 0.317 1.00 94.94 127 ALA A N 1
ATOM 972 C CA . ALA A 1 127 ? 2.109 9.716 0.411 1.00 94.94 127 ALA A CA 1
ATOM 973 C C . ALA A 1 127 ? 2.498 8.788 -0.756 1.00 94.94 127 ALA A C 1
ATOM 975 O O . ALA A 1 127 ? 3.662 8.706 -1.139 1.00 94.94 127 ALA A O 1
ATOM 976 N N . GLU A 1 128 ? 1.531 8.077 -1.332 1.00 95.00 128 GLU A N 1
ATOM 977 C CA . GLU A 1 128 ? 1.724 7.291 -2.551 1.00 95.00 128 GLU A CA 1
ATOM 978 C C . GLU A 1 128 ? 1.937 8.154 -3.801 1.00 95.00 128 GLU A C 1
ATOM 980 O O . GLU A 1 128 ? 2.705 7.769 -4.675 1.00 95.00 128 GLU A O 1
ATOM 985 N N . ARG A 1 129 ? 1.247 9.296 -3.909 1.00 93.81 129 ARG A N 1
ATOM 986 C CA . ARG A 1 129 ? 1.242 10.144 -5.115 1.00 93.81 129 ARG A CA 1
ATOM 987 C C . ARG A 1 129 ? 2.367 11.172 -5.134 1.00 93.81 129 ARG A C 1
ATOM 989 O O . ARG A 1 129 ? 2.844 11.503 -6.210 1.00 93.81 129 ARG A O 1
ATOM 996 N N . LEU A 1 130 ? 2.764 11.677 -3.968 1.00 92.00 130 LEU A N 1
ATOM 997 C CA . LEU A 1 130 ? 3.802 12.704 -3.821 1.00 92.00 130 LEU A CA 1
ATOM 998 C C . LEU A 1 130 ? 5.178 12.113 -3.496 1.00 92.00 130 LEU A C 1
ATOM 1000 O O . LEU A 1 130 ? 6.051 12.802 -2.975 1.00 92.00 130 LEU A O 1
ATOM 1004 N N . ARG A 1 131 ? 5.378 10.818 -3.749 1.00 89.19 131 ARG A N 1
ATOM 1005 C CA . ARG A 1 131 ? 6.635 10.163 -3.406 1.00 89.19 131 ARG A CA 1
ATOM 1006 C C . ARG A 1 131 ? 7.778 10.689 -4.288 1.00 89.19 131 ARG A C 1
ATOM 1008 O O . ARG A 1 131 ? 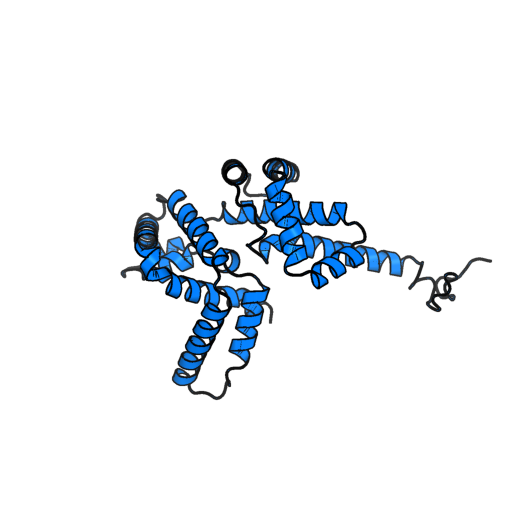7.633 10.656 -5.509 1.00 89.19 131 ARG A O 1
ATOM 1015 N N . PRO A 1 132 ? 8.904 11.127 -3.699 1.00 86.19 132 PRO A N 1
ATOM 1016 C CA . PRO A 1 132 ? 10.073 11.536 -4.469 1.00 86.19 132 PRO A CA 1
ATOM 1017 C C . PRO A 1 132 ? 10.772 10.338 -5.135 1.00 86.19 132 PRO A C 1
ATOM 1019 O O . PRO A 1 132 ? 10.677 9.203 -4.668 1.00 86.19 132 PRO A O 1
ATOM 1022 N N . TRP A 1 133 ? 11.498 10.611 -6.222 1.00 84.56 133 TRP A N 1
ATOM 1023 C CA . TRP A 1 133 ? 12.298 9.638 -6.990 1.00 84.56 133 TRP A CA 1
ATOM 1024 C C . TRP A 1 133 ? 13.742 9.486 -6.479 1.00 84.56 133 TRP A C 1
ATOM 1026 O O . TRP A 1 133 ? 14.581 8.862 -7.127 1.00 84.56 133 TRP A O 1
ATOM 1036 N N . ASP A 1 134 ? 14.054 10.090 -5.337 1.00 80.50 134 ASP A N 1
ATOM 1037 C CA . ASP A 1 134 ? 15.404 10.449 -4.899 1.00 80.50 134 ASP A CA 1
ATOM 1038 C C . ASP A 1 134 ? 16.318 9.271 -4.537 1.00 80.50 134 ASP A C 1
ATOM 1040 O O . ASP A 1 134 ? 17.537 9.421 -4.597 1.00 80.50 134 ASP A O 1
ATOM 1044 N N . GLU A 1 135 ? 15.775 8.098 -4.211 1.00 85.00 135 GLU A N 1
ATOM 1045 C CA . GLU A 1 135 ? 16.590 6.922 -3.868 1.00 85.00 135 GLU A CA 1
ATOM 1046 C C . GLU A 1 135 ? 16.963 6.067 -5.091 1.00 85.00 135 GLU A C 1
ATOM 1048 O O . GLU A 1 135 ? 18.111 5.647 -5.244 1.00 85.00 135 GLU A O 1
ATOM 1053 N N . ALA A 1 136 ? 16.001 5.807 -5.977 1.00 88.50 136 ALA A N 1
ATOM 1054 C CA . ALA A 1 136 ? 16.150 4.849 -7.071 1.00 88.50 136 ALA A CA 1
ATOM 1055 C C . ALA A 1 136 ? 16.715 5.469 -8.352 1.00 88.50 136 ALA A C 1
ATOM 1057 O O . ALA A 1 136 ? 17.539 4.858 -9.033 1.00 88.50 136 ALA A O 1
ATOM 1058 N N . PHE A 1 137 ? 16.260 6.671 -8.707 1.00 93.81 137 PHE A N 1
ATOM 1059 C CA . PHE A 1 137 ? 16.594 7.269 -9.996 1.00 93.81 137 PHE A CA 1
ATOM 1060 C C . PHE A 1 137 ? 18.077 7.606 -10.150 1.00 93.81 137 PHE A C 1
ATOM 1062 O O . PHE A 1 137 ? 18.593 7.335 -11.232 1.00 93.81 137 PHE A O 1
ATOM 1069 N N . PRO A 1 138 ? 18.805 8.077 -9.117 1.00 95.25 138 PRO A N 1
ATOM 1070 C CA . PRO A 1 138 ? 20.250 8.251 -9.234 1.00 95.25 138 PRO A CA 1
ATOM 1071 C C . PRO A 1 138 ? 20.980 6.960 -9.638 1.00 95.25 138 PRO A C 1
ATOM 1073 O O . PRO A 1 138 ? 21.875 6.996 -10.474 1.00 95.25 138 PRO A O 1
ATOM 1076 N N . LEU A 1 139 ? 20.557 5.803 -9.110 1.00 93.19 139 LEU A N 1
ATOM 1077 C CA . LEU A 1 139 ? 21.163 4.507 -9.441 1.00 93.19 139 LEU A CA 1
ATOM 1078 C C . LEU A 1 139 ? 20.882 4.081 -10.888 1.00 93.19 139 LEU A C 1
ATOM 1080 O O . LEU A 1 139 ? 21.727 3.451 -11.518 1.00 93.19 139 LEU A O 1
ATOM 1084 N N . LEU A 1 140 ? 19.695 4.411 -11.404 1.00 95.31 140 LEU A N 1
ATOM 1085 C CA . LEU A 1 140 ? 19.321 4.149 -12.795 1.00 95.31 140 LEU A CA 1
ATOM 1086 C C . LEU A 1 140 ? 19.985 5.129 -13.774 1.00 95.31 140 LEU A C 1
ATOM 1088 O O . LEU A 1 140 ? 20.254 4.755 -14.912 1.00 95.31 140 LEU A O 1
ATOM 1092 N N . GLU A 1 141 ? 20.225 6.368 -13.343 1.00 96.12 141 GLU A N 1
ATOM 1093 C CA . GLU A 1 141 ? 20.848 7.425 -14.146 1.00 96.12 141 GLU A CA 1
ATOM 1094 C C . GLU A 1 141 ? 22.352 7.186 -14.332 1.00 96.12 141 GLU A C 1
ATOM 1096 O O . GLU A 1 141 ? 22.866 7.344 -15.437 1.00 96.12 141 GLU A O 1
ATOM 1101 N N . ASP A 1 142 ? 23.043 6.757 -13.271 1.00 94.25 142 ASP A N 1
ATOM 1102 C CA . ASP A 1 142 ? 24.495 6.525 -13.269 1.00 94.25 142 ASP A CA 1
ATOM 1103 C C . ASP A 1 142 ? 24.907 5.168 -13.888 1.00 94.25 142 ASP A C 1
ATOM 1105 O O . ASP A 1 142 ? 26.094 4.833 -13.932 1.00 94.25 142 ASP A O 1
ATOM 1109 N N . GLY A 1 143 ? 23.951 4.356 -14.348 1.00 89.19 143 GLY A N 1
ATOM 1110 C CA . GLY A 1 143 ? 24.211 3.033 -14.916 1.00 89.19 143 GLY A CA 1
ATOM 1111 C C . GLY A 1 143 ? 24.896 3.084 -16.288 1.00 89.19 143 GLY A C 1
ATOM 1112 O O . GLY A 1 143 ? 24.346 3.617 -17.248 1.00 89.19 143 GLY A O 1
ATOM 1113 N N . ASP A 1 144 ? 26.068 2.453 -16.413 1.00 83.25 144 ASP A N 1
ATOM 1114 C CA . ASP A 1 144 ? 26.791 2.312 -17.693 1.00 83.25 144 ASP A CA 1
ATOM 1115 C C . ASP A 1 144 ? 26.180 1.236 -18.628 1.00 83.25 144 ASP A C 1
ATOM 1117 O O . ASP A 1 144 ? 26.534 1.155 -19.809 1.00 83.25 144 ASP A O 1
ATOM 1121 N N . GLU A 1 145 ? 25.285 0.387 -18.109 1.00 89.50 145 GLU A N 1
ATOM 1122 C CA . GLU A 1 145 ? 24.669 -0.742 -18.819 1.00 89.50 145 GLU A CA 1
ATOM 1123 C C . GLU A 1 145 ? 23.173 -0.516 -19.090 1.00 89.50 145 GLU A C 1
ATOM 1125 O O . GLU A 1 145 ? 22.507 0.287 -18.437 1.00 89.50 145 GLU A O 1
ATOM 1130 N N . GLU A 1 146 ? 22.628 -1.248 -20.068 1.00 92.31 146 GLU A N 1
ATOM 1131 C CA . GLU A 1 146 ? 21.187 -1.260 -20.331 1.00 92.31 146 GLU A CA 1
ATOM 1132 C C . GLU A 1 146 ? 20.440 -1.788 -19.097 1.00 92.31 146 GLU A C 1
ATOM 1134 O O . GLU A 1 146 ? 20.634 -2.927 -18.672 1.00 92.31 146 GLU A O 1
ATOM 1139 N N . VAL A 1 147 ? 19.588 -0.943 -18.515 1.00 95.00 147 VAL A N 1
ATOM 1140 C CA . VAL A 1 147 ? 18.808 -1.274 -17.319 1.00 95.00 147 VAL A CA 1
ATOM 1141 C C . VAL A 1 147 ? 17.757 -2.333 -17.664 1.00 95.00 147 VAL A C 1
ATOM 1143 O O . VAL A 1 147 ? 16.956 -2.135 -18.579 1.00 95.00 147 VAL A O 1
ATOM 1146 N N . ASP A 1 148 ? 17.704 -3.434 -16.901 1.00 97.00 148 ASP A N 1
ATOM 1147 C CA . ASP A 1 148 ? 16.615 -4.414 -17.025 1.00 97.00 148 ASP A CA 1
ATOM 1148 C C . ASP A 1 148 ? 15.259 -3.707 -16.791 1.00 97.00 148 ASP A C 1
ATOM 1150 O O . ASP A 1 148 ? 15.066 -3.085 -15.741 1.00 97.00 148 ASP A O 1
ATOM 1154 N N . PRO A 1 149 ? 14.290 -3.807 -17.722 1.00 98.06 149 PRO A N 1
ATOM 1155 C CA . PRO A 1 149 ? 12.979 -3.175 -17.582 1.00 98.06 149 PRO A CA 1
ATOM 1156 C C . PRO A 1 149 ? 12.231 -3.510 -16.279 1.00 98.06 149 PRO A C 1
ATOM 1158 O O . PRO A 1 149 ? 11.483 -2.677 -15.768 1.00 98.06 149 PRO A O 1
ATOM 1161 N N . ILE A 1 150 ? 12.419 -4.714 -15.726 1.00 98.25 150 ILE A N 1
ATOM 1162 C CA . ILE A 1 150 ? 11.846 -5.109 -14.433 1.00 98.25 150 ILE A CA 1
ATOM 1163 C C . ILE A 1 150 ? 12.478 -4.310 -13.304 1.00 98.25 150 ILE A C 1
ATOM 1165 O O . ILE A 1 150 ? 11.744 -3.804 -12.463 1.00 98.25 150 ILE A O 1
ATOM 1169 N N . VAL A 1 151 ? 13.804 -4.158 -13.306 1.00 96.44 151 VAL A N 1
ATOM 1170 C CA . VAL A 1 151 ? 14.517 -3.359 -12.300 1.00 96.44 151 VAL A CA 1
ATO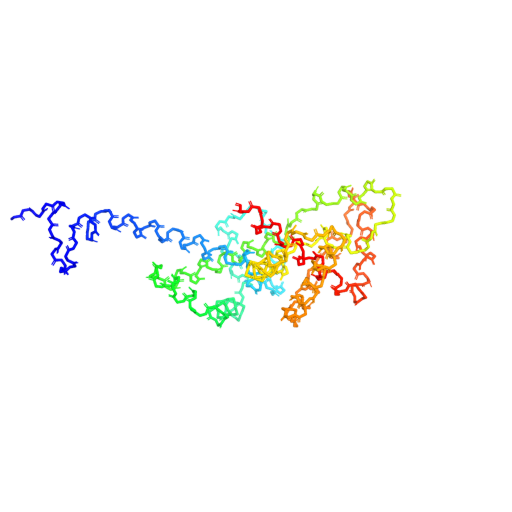M 1171 C C . VAL A 1 151 ? 14.085 -1.899 -12.394 1.00 96.44 151 VAL A C 1
ATOM 1173 O O . VAL A 1 151 ? 13.777 -1.294 -11.374 1.00 96.44 151 VAL A O 1
ATOM 1176 N N . ALA A 1 152 ? 13.965 -1.344 -13.604 1.00 96.94 152 ALA A N 1
ATOM 1177 C CA . ALA A 1 152 ? 13.483 0.025 -13.792 1.00 96.94 152 ALA A CA 1
ATOM 1178 C C . ALA A 1 152 ? 12.086 0.243 -13.172 1.00 96.94 152 ALA A C 1
ATOM 1180 O O . ALA A 1 152 ? 11.872 1.217 -12.446 1.00 96.94 152 ALA A O 1
ATOM 1181 N N . LEU A 1 153 ? 11.137 -0.669 -13.422 1.00 97.75 153 LEU A N 1
ATOM 1182 C CA . LEU A 1 153 ? 9.775 -0.566 -12.883 1.00 97.75 153 LEU A CA 1
ATOM 1183 C C . LEU A 1 153 ? 9.693 -0.873 -11.385 1.00 97.75 153 LEU A C 1
ATOM 1185 O O . LEU A 1 153 ? 9.001 -0.150 -10.673 1.00 97.75 153 LEU A O 1
ATOM 1189 N N . ALA A 1 154 ? 10.385 -1.907 -10.902 1.00 97.06 154 ALA A N 1
ATOM 1190 C CA . ALA A 1 154 ? 10.389 -2.282 -9.487 1.00 97.06 154 ALA A CA 1
ATOM 1191 C C . ALA A 1 154 ? 11.007 -1.176 -8.618 1.00 97.06 154 ALA A C 1
ATOM 1193 O O . ALA A 1 154 ? 10.464 -0.834 -7.576 1.00 97.06 154 ALA A O 1
ATOM 1194 N N . SER A 1 155 ? 12.051 -0.507 -9.109 1.00 95.25 155 SER A N 1
ATOM 1195 C CA . SER A 1 155 ? 12.634 0.662 -8.442 1.00 95.25 155 SER A CA 1
ATOM 1196 C C . SER A 1 155 ? 11.726 1.902 -8.472 1.00 95.25 155 SER A C 1
ATOM 1198 O O . SER A 1 155 ? 11.905 2.819 -7.676 1.00 95.25 155 SER A O 1
ATOM 1200 N N . SER A 1 156 ? 10.742 1.942 -9.377 1.00 96.12 156 SER A N 1
ATOM 1201 C CA . SER A 1 156 ? 9.805 3.065 -9.537 1.00 96.12 156 SER A CA 1
ATOM 1202 C C . SER A 1 156 ? 8.470 2.861 -8.811 1.00 96.12 156 SER A C 1
ATOM 1204 O O . SER A 1 156 ? 7.678 3.795 -8.688 1.00 96.12 156 SER A O 1
ATOM 1206 N N . ILE A 1 157 ? 8.182 1.644 -8.347 1.00 96.62 157 ILE A N 1
ATOM 1207 C CA . ILE A 1 157 ? 6.914 1.275 -7.714 1.00 96.62 157 ILE A CA 1
ATOM 1208 C C . ILE A 1 157 ? 7.230 0.605 -6.388 1.00 96.62 157 ILE A C 1
ATOM 1210 O O . ILE A 1 157 ? 7.866 -0.440 -6.360 1.00 96.62 157 ILE A O 1
ATOM 1214 N N . ARG A 1 158 ? 6.722 1.132 -5.268 1.00 95.94 158 ARG A N 1
ATOM 1215 C CA . ARG A 1 158 ? 6.905 0.406 -4.009 1.00 95.94 158 ARG A CA 1
ATOM 1216 C C . ARG A 1 158 ? 6.065 -0.853 -3.999 1.00 95.94 158 ARG A C 1
ATOM 1218 O O . ARG A 1 158 ? 4.845 -0.814 -4.145 1.00 95.94 158 ARG A O 1
ATOM 1225 N N . ALA A 1 159 ? 6.731 -1.948 -3.681 1.00 97.50 159 ALA A N 1
ATOM 1226 C CA . ALA A 1 159 ? 6.130 -3.233 -3.383 1.00 97.50 159 ALA A CA 1
ATOM 1227 C C . ALA A 1 159 ? 4.922 -3.146 -2.431 1.00 97.50 159 ALA A C 1
ATOM 1229 O O . ALA A 1 159 ? 3.893 -3.777 -2.664 1.00 97.50 159 ALA A O 1
ATOM 1230 N N . THR A 1 160 ? 5.002 -2.299 -1.400 1.00 97.00 160 THR A N 1
ATOM 1231 C CA . THR A 1 160 ? 3.938 -2.092 -0.399 1.00 97.00 160 THR A CA 1
ATOM 1232 C C . THR A 1 160 ? 2.725 -1.311 -0.912 1.00 97.00 160 THR A C 1
ATOM 1234 O O . THR A 1 160 ? 1.715 -1.207 -0.216 1.00 97.00 160 THR A O 1
ATOM 1237 N N . ASP A 1 161 ? 2.791 -0.770 -2.130 1.00 97.50 161 ASP A N 1
ATOM 1238 C CA . ASP A 1 161 ? 1.645 -0.167 -2.810 1.00 97.50 161 ASP A CA 1
ATOM 1239 C C . ASP A 1 161 ? 0.842 -1.199 -3.615 1.00 97.50 161 ASP A C 1
ATOM 1241 O O . ASP A 1 161 ? -0.287 -0.900 -4.023 1.00 97.50 161 ASP A O 1
ATOM 1245 N N . VAL A 1 162 ? 1.406 -2.394 -3.823 1.00 98.19 162 VAL A N 1
ATOM 1246 C CA . VAL A 1 162 ? 0.771 -3.540 -4.490 1.00 98.19 162 VAL A CA 1
ATOM 1247 C C . VAL A 1 162 ? 0.368 -4.596 -3.467 1.00 98.19 162 VAL A C 1
ATOM 1249 O O . VAL A 1 162 ? -0.786 -5.004 -3.452 1.00 98.19 162 VAL A O 1
ATOM 1252 N N . TRP A 1 163 ? 1.286 -4.982 -2.583 1.00 98.31 163 TRP A N 1
ATOM 1253 C CA . TRP A 1 163 ? 1.110 -6.097 -1.657 1.00 98.31 163 TRP A CA 1
ATOM 1254 C C . TRP A 1 163 ? 0.777 -5.619 -0.247 1.00 98.31 163 TRP A C 1
ATOM 1256 O O . TRP A 1 163 ? 1.455 -4.748 0.314 1.00 98.31 163 TRP A O 1
ATOM 1266 N N . SER A 1 164 ? -0.249 -6.204 0.368 1.00 97.50 164 SER A N 1
ATOM 1267 C CA . SER A 1 164 ? -0.582 -5.943 1.769 1.00 97.50 164 SER A CA 1
ATOM 1268 C C . SER A 1 164 ? 0.385 -6.630 2.732 1.00 97.50 164 SER A C 1
ATOM 1270 O O . SER A 1 164 ? 1.057 -7.601 2.385 1.00 97.50 164 SER A O 1
ATOM 1272 N N . VAL A 1 165 ? 0.468 -6.121 3.964 1.00 96.31 165 VAL A N 1
ATOM 1273 C CA . VAL A 1 165 ? 1.353 -6.691 4.996 1.00 96.31 165 VAL A CA 1
ATOM 1274 C C . VAL A 1 165 ? 1.029 -8.155 5.300 1.00 96.31 165 VAL A C 1
ATOM 1276 O O . VAL A 1 165 ? 1.941 -8.931 5.565 1.00 96.31 165 VAL A O 1
ATOM 1279 N N . ILE A 1 166 ? -0.245 -8.550 5.199 1.00 95.38 166 ILE A N 1
ATOM 1280 C CA . ILE A 1 166 ? -0.666 -9.943 5.383 1.00 95.38 166 ILE A CA 1
ATOM 1281 C C . ILE A 1 166 ? -0.133 -10.809 4.243 1.00 95.38 166 ILE A C 1
ATOM 1283 O O . ILE A 1 166 ? 0.474 -11.839 4.505 1.00 95.38 166 ILE A O 1
ATOM 1287 N N . GLU A 1 167 ? -0.292 -10.377 2.991 1.00 97.50 167 GLU A N 1
ATOM 1288 C CA . GLU A 1 167 ? 0.178 -11.145 1.830 1.00 97.50 167 GLU A CA 1
ATOM 1289 C C . GLU A 1 167 ? 1.700 -11.330 1.851 1.00 97.50 167 GLU A C 1
ATOM 1291 O O . GLU A 1 167 ? 2.190 -12.430 1.591 1.00 97.50 167 GLU A O 1
ATOM 1296 N N . SER A 1 168 ? 2.447 -10.285 2.226 1.00 98.12 168 SER A N 1
ATOM 1297 C CA . SER A 1 168 ? 3.896 -10.384 2.430 1.00 98.12 168 SER A CA 1
ATOM 1298 C C . SER A 1 168 ? 4.251 -11.308 3.594 1.00 98.12 168 SER A C 1
ATOM 1300 O O . SER A 1 168 ? 5.154 -12.122 3.453 1.00 98.12 168 SER A O 1
ATOM 1302 N N . GLY A 1 169 ? 3.551 -11.206 4.728 1.00 97.38 169 GLY A N 1
ATOM 1303 C CA . GLY A 1 169 ? 3.814 -12.027 5.912 1.00 97.38 169 GLY A CA 1
ATOM 1304 C C . GLY A 1 169 ? 3.561 -13.515 5.674 1.00 97.38 169 GLY A C 1
ATOM 1305 O O . GLY A 1 169 ? 4.393 -14.340 6.030 1.00 97.38 169 GLY A O 1
ATOM 1306 N N . GLU A 1 170 ? 2.462 -13.864 5.008 1.00 97.25 170 GLU A N 1
ATOM 1307 C CA . GLU A 1 170 ? 2.180 -15.255 4.635 1.00 97.25 170 GLU A CA 1
ATOM 1308 C C . GLU A 1 170 ? 3.191 -15.793 3.611 1.00 97.25 170 GLU A C 1
ATOM 1310 O O . GLU A 1 170 ? 3.565 -16.962 3.665 1.00 97.25 170 GLU A O 1
ATOM 1315 N N . THR A 1 171 ? 3.644 -14.946 2.680 1.00 98.25 171 THR A N 1
ATOM 1316 C CA . THR A 1 171 ? 4.684 -15.325 1.713 1.00 98.25 171 THR A CA 1
ATOM 1317 C C . THR A 1 171 ? 6.021 -15.553 2.419 1.00 98.25 171 THR A C 1
ATOM 1319 O O . THR A 1 171 ? 6.683 -16.549 2.143 1.00 98.25 171 THR A O 1
ATOM 1322 N N . ALA A 1 172 ? 6.396 -14.685 3.364 1.00 98.31 172 ALA A N 1
ATOM 1323 C CA . ALA A 1 172 ? 7.582 -14.867 4.198 1.00 98.31 172 ALA A CA 1
ATOM 1324 C C . ALA A 1 172 ? 7.503 -16.172 5.006 1.00 98.31 172 ALA A C 1
ATOM 1326 O O . ALA A 1 172 ? 8.438 -16.959 4.970 1.00 98.31 172 ALA A O 1
ATOM 1327 N N . GLU A 1 173 ? 6.360 -16.474 5.636 1.00 98.06 173 GLU A N 1
ATOM 1328 C CA . GLU A 1 173 ? 6.159 -17.739 6.362 1.00 98.06 173 GLU A CA 1
ATOM 1329 C C . GLU A 1 173 ? 6.319 -18.967 5.445 1.00 98.06 173 GLU A C 1
ATOM 1331 O O . GLU A 1 173 ? 6.911 -19.974 5.839 1.00 98.06 173 GLU A O 1
ATOM 1336 N N . ALA A 1 174 ? 5.825 -18.894 4.204 1.00 98.12 174 ALA A N 1
ATOM 1337 C CA . ALA A 1 174 ? 5.998 -19.964 3.224 1.00 98.12 174 ALA A CA 1
ATOM 1338 C C . ALA A 1 174 ? 7.467 -20.147 2.801 1.00 98.12 174 ALA A C 1
ATOM 1340 O O . ALA A 1 174 ? 7.898 -21.278 2.560 1.00 98.12 174 ALA A O 1
ATOM 1341 N N . LEU A 1 175 ? 8.230 -19.056 2.715 1.00 97.81 175 LEU A N 1
ATOM 1342 C CA . LEU A 1 175 ? 9.654 -19.071 2.376 1.00 97.81 175 LEU A CA 1
ATOM 1343 C C . LEU A 1 175 ? 10.513 -19.562 3.546 1.00 97.81 175 LEU A C 1
ATOM 1345 O O . LEU A 1 175 ? 11.395 -20.389 3.334 1.00 97.81 175 LEU A O 1
ATOM 1349 N N . ASP A 1 176 ? 10.185 -19.175 4.778 1.00 97.44 176 ASP A N 1
ATOM 1350 C CA . ASP A 1 176 ? 10.846 -19.640 6.007 1.00 97.44 176 ASP A CA 1
ATOM 1351 C C . ASP A 1 176 ? 10.656 -21.156 6.243 1.00 97.44 176 ASP A C 1
ATOM 1353 O O . ASP A 1 176 ? 11.356 -21.774 7.047 1.00 97.44 176 ASP A O 1
ATOM 1357 N N . ALA A 1 177 ? 9.712 -21.793 5.540 1.00 98.12 177 ALA A N 1
ATOM 1358 C CA . ALA A 1 177 ? 9.539 -23.244 5.548 1.00 98.12 177 ALA A CA 1
ATOM 1359 C C . ALA A 1 177 ? 10.540 -23.993 4.639 1.00 98.12 177 ALA A C 1
ATOM 1361 O O . ALA A 1 177 ? 10.566 -25.232 4.649 1.00 98.12 177 ALA A O 1
ATOM 1362 N N . ILE A 1 178 ? 11.344 -23.283 3.838 1.00 97.88 178 ILE A N 1
ATOM 1363 C CA . ILE A 1 178 ? 12.421 -23.870 3.034 1.00 97.88 178 ILE A CA 1
ATOM 1364 C C . ILE A 1 178 ? 13.557 -24.301 3.978 1.00 97.88 178 ILE A C 1
ATOM 1366 O O . ILE A 1 178 ? 13.988 -23.513 4.810 1.00 97.88 178 ILE A O 1
ATOM 1370 N N . PRO A 1 179 ? 14.076 -25.542 3.884 1.00 97.88 179 PRO A N 1
ATOM 1371 C CA . PRO A 1 179 ? 15.170 -25.969 4.753 1.00 97.88 179 PRO A CA 1
ATOM 1372 C C . PRO A 1 179 ? 16.464 -25.166 4.529 1.00 97.88 179 PRO A C 1
ATOM 1374 O O . PRO A 1 179 ? 17.002 -25.167 3.424 1.00 97.88 179 PRO A O 1
ATOM 1377 N N . ASP A 1 180 ? 17.025 -24.604 5.602 1.00 96.75 180 ASP A N 1
ATOM 1378 C CA . ASP A 1 180 ? 18.296 -23.849 5.583 1.00 96.75 180 ASP A CA 1
ATOM 1379 C C . ASP A 1 180 ? 19.535 -24.705 5.242 1.00 96.75 180 ASP A C 1
ATOM 1381 O O . ASP A 1 180 ? 20.613 -24.183 4.975 1.00 96.75 180 ASP A O 1
ATOM 1385 N N . GLU A 1 181 ? 19.417 -26.038 5.291 1.00 97.38 181 GLU A N 1
ATOM 1386 C CA . GLU A 1 181 ? 20.526 -26.979 5.048 1.00 97.38 181 GLU A CA 1
ATOM 1387 C C . GLU A 1 181 ? 20.753 -27.298 3.556 1.00 97.38 181 GLU A C 1
ATOM 1389 O O . GLU A 1 181 ? 21.608 -28.125 3.224 1.00 97.38 181 GLU A O 1
ATOM 1394 N N . LEU A 1 182 ? 19.961 -26.707 2.657 1.00 96.81 182 LEU A N 1
ATOM 1395 C CA . LEU A 1 182 ? 20.113 -26.882 1.212 1.00 96.81 182 LEU A CA 1
ATOM 1396 C C . LEU A 1 182 ? 21.388 -26.190 0.708 1.00 96.81 182 LEU A C 1
ATOM 1398 O O . LEU A 1 182 ? 21.875 -25.237 1.308 1.00 96.81 182 LEU A O 1
ATOM 1402 N N . ASP A 1 183 ? 21.941 -26.671 -0.407 1.00 97.75 183 ASP A N 1
ATOM 1403 C CA . ASP A 1 183 ? 22.968 -25.906 -1.114 1.00 97.75 183 ASP A CA 1
ATOM 1404 C C . ASP A 1 183 ? 22.363 -24.646 -1.747 1.00 97.75 183 ASP A C 1
ATOM 1406 O O . ASP A 1 183 ? 21.183 -24.643 -2.097 1.00 97.75 183 ASP A O 1
ATOM 1410 N N . ASP A 1 184 ? 23.177 -23.602 -1.929 1.00 96.75 184 ASP A N 1
ATOM 1411 C CA . ASP A 1 184 ? 22.726 -22.288 -2.407 1.00 96.75 184 ASP A CA 1
ATOM 1412 C C . ASP A 1 184 ? 21.885 -22.374 -3.694 1.00 96.75 184 ASP A C 1
ATOM 1414 O O . ASP A 1 184 ? 20.856 -21.714 -3.810 1.00 96.75 184 ASP A O 1
ATOM 1418 N N . GLY A 1 185 ? 22.263 -23.238 -4.644 1.00 97.56 185 GLY A N 1
ATOM 1419 C CA . GLY A 1 185 ? 21.546 -23.376 -5.914 1.00 97.56 185 GLY A CA 1
ATOM 1420 C C . GLY A 1 185 ? 20.183 -24.059 -5.767 1.00 97.56 185 GLY A C 1
ATOM 1421 O O . GLY A 1 185 ? 19.206 -23.653 -6.399 1.00 97.56 185 GLY A O 1
ATOM 1422 N N . GLU A 1 186 ? 20.092 -25.093 -4.931 1.00 97.88 186 GLU A N 1
ATOM 1423 C CA . GLU A 1 186 ? 18.810 -25.716 -4.593 1.00 97.88 186 GLU A CA 1
ATOM 1424 C C . GLU A 1 186 ? 17.939 -24.779 -3.743 1.00 97.88 186 GLU A C 1
ATOM 1426 O O . GLU A 1 186 ? 16.735 -24.714 -3.990 1.00 97.88 186 GLU A O 1
ATOM 1431 N N . TYR A 1 187 ? 18.517 -24.022 -2.804 1.00 96.69 187 TYR A N 1
ATOM 1432 C CA . TYR A 1 187 ? 17.800 -23.014 -2.019 1.00 96.69 187 TYR A CA 1
ATOM 1433 C C . TYR A 1 187 ? 17.199 -21.931 -2.922 1.00 96.69 187 TYR A C 1
ATOM 1435 O O . TYR A 1 187 ? 15.989 -21.715 -2.877 1.00 96.69 187 TYR A O 1
ATOM 1443 N N . GLU A 1 188 ? 17.994 -21.321 -3.808 1.00 97.00 188 GLU A N 1
ATOM 1444 C CA . GLU A 1 188 ? 17.525 -20.318 -4.776 1.00 97.00 188 GLU A CA 1
ATOM 1445 C C . GLU A 1 188 ? 16.398 -20.866 -5.659 1.00 97.00 188 GLU A C 1
ATOM 1447 O O . GLU A 1 188 ? 15.361 -20.224 -5.832 1.00 97.00 188 GLU A O 1
ATOM 1452 N N . ARG A 1 189 ? 16.547 -22.098 -6.167 1.00 97.81 189 ARG A N 1
ATOM 1453 C CA . ARG A 1 189 ? 15.502 -22.750 -6.966 1.00 97.81 189 ARG A CA 1
ATOM 1454 C C . ARG A 1 189 ? 14.204 -22.909 -6.173 1.00 97.81 189 ARG A C 1
ATOM 1456 O O . ARG A 1 189 ? 13.130 -22.631 -6.705 1.00 97.81 189 ARG A O 1
ATOM 1463 N N . ARG A 1 190 ? 14.284 -23.366 -4.919 1.00 98.19 190 ARG A N 1
ATOM 1464 C CA . ARG A 1 190 ? 13.110 -23.534 -4.045 1.00 98.19 190 ARG A CA 1
ATOM 1465 C C . ARG A 1 190 ? 12.469 -22.205 -3.690 1.00 98.19 190 ARG A C 1
ATOM 1467 O O . ARG A 1 190 ? 11.246 -22.120 -3.716 1.00 98.19 190 ARG A O 1
ATOM 1474 N N . TRP A 1 191 ? 13.279 -21.190 -3.417 1.00 97.75 191 TRP A N 1
ATOM 1475 C CA . TRP A 1 191 ? 12.824 -19.832 -3.163 1.00 97.75 191 TRP A CA 1
ATOM 1476 C C . TRP A 1 191 ? 11.995 -19.308 -4.335 1.00 97.75 191 TRP A C 1
ATOM 1478 O O . TRP A 1 191 ? 10.845 -18.917 -4.148 1.00 97.75 191 TRP A O 1
ATOM 1488 N N . THR A 1 192 ? 12.524 -19.391 -5.562 1.00 97.38 192 THR A N 1
ATOM 1489 C CA . THR A 1 192 ? 11.786 -18.996 -6.772 1.00 97.38 192 THR A CA 1
ATOM 1490 C C . THR A 1 192 ? 10.502 -19.811 -6.952 1.00 97.38 192 THR A C 1
ATOM 1492 O O . THR A 1 192 ? 9.454 -19.241 -7.243 1.00 97.38 192 THR A O 1
ATOM 1495 N N . GLU A 1 193 ? 10.542 -21.131 -6.742 1.00 98.06 193 GLU A N 1
ATOM 1496 C CA . GLU A 1 193 ? 9.358 -21.995 -6.870 1.00 98.06 193 GLU A CA 1
ATOM 1497 C C . GLU A 1 193 ? 8.245 -21.646 -5.874 1.00 98.06 193 GLU A C 1
ATOM 1499 O O . GLU A 1 193 ? 7.067 -21.657 -6.246 1.00 98.06 193 GLU A O 1
ATOM 1504 N N . VAL A 1 194 ? 8.606 -21.348 -4.622 1.00 98.44 194 VAL A N 1
ATOM 1505 C CA . VAL A 1 194 ? 7.658 -20.908 -3.591 1.00 98.44 194 VAL A CA 1
ATOM 1506 C C . VAL A 1 194 ? 7.114 -19.529 -3.946 1.00 98.44 194 VAL A C 1
ATOM 1508 O O . VAL A 1 194 ? 5.898 -19.368 -3.986 1.00 98.44 194 VAL A O 1
ATOM 1511 N N . LEU A 1 195 ? 7.968 -18.569 -4.307 1.00 98.19 195 LEU A N 1
ATOM 1512 C CA . LEU A 1 195 ? 7.535 -17.223 -4.687 1.00 98.19 195 LEU A CA 1
ATOM 1513 C C . LEU A 1 195 ? 6.550 -17.244 -5.872 1.00 98.19 195 LEU A C 1
ATOM 1515 O O . LEU A 1 195 ? 5.503 -16.603 -5.817 1.00 98.19 195 LEU A O 1
ATOM 1519 N N . ASP A 1 196 ? 6.821 -18.043 -6.909 1.00 98.19 196 ASP A N 1
ATOM 1520 C CA . ASP A 1 196 ? 5.930 -18.216 -8.066 1.00 98.19 196 ASP A CA 1
ATOM 1521 C C . ASP A 1 196 ? 4.597 -18.892 -7.702 1.00 98.19 196 ASP A C 1
ATOM 1523 O O . ASP A 1 196 ? 3.548 -18.631 -8.307 1.00 98.19 196 ASP A O 1
ATOM 1527 N N . LEU A 1 197 ? 4.613 -19.829 -6.750 1.00 98.19 197 LEU A N 1
ATOM 1528 C CA . LEU A 1 197 ? 3.395 -20.448 -6.232 1.00 98.19 197 LEU A CA 1
ATOM 1529 C C . LEU A 1 197 ? 2.554 -19.425 -5.462 1.00 98.19 197 LEU A C 1
ATOM 1531 O O . LEU A 1 197 ? 1.366 -19.279 -5.754 1.00 98.19 197 LEU A O 1
ATOM 1535 N N . GLU A 1 198 ? 3.177 -18.694 -4.544 1.00 98.50 198 GLU A N 1
ATOM 1536 C CA . GLU A 1 198 ? 2.520 -17.703 -3.698 1.00 98.50 198 GLU A CA 1
ATOM 1537 C C . GLU A 1 198 ? 1.971 -16.530 -4.521 1.00 98.50 198 GLU A C 1
ATOM 1539 O O . GLU A 1 198 ? 0.832 -16.110 -4.295 1.00 98.50 198 GLU A O 1
ATOM 1544 N N . LEU A 1 199 ? 2.706 -16.087 -5.548 1.00 98.19 199 LEU A N 1
ATOM 1545 C CA . LEU A 1 199 ? 2.228 -15.122 -6.534 1.00 98.19 199 LEU A CA 1
ATOM 1546 C C . LEU A 1 199 ? 0.948 -15.619 -7.214 1.00 98.19 199 LEU A C 1
ATOM 1548 O O . LEU A 1 199 ? -0.055 -14.914 -7.225 1.00 98.19 199 LEU A O 1
ATOM 1552 N N . ARG A 1 200 ? 0.937 -16.842 -7.761 1.00 97.94 200 ARG A N 1
ATOM 1553 C CA . ARG A 1 200 ? -0.254 -17.390 -8.445 1.00 97.94 200 ARG A CA 1
ATOM 1554 C C . ARG A 1 200 ? -1.460 -17.547 -7.525 1.00 97.94 200 ARG A C 1
ATOM 1556 O O . ARG A 1 200 ? -2.588 -17.432 -7.997 1.00 97.94 200 ARG A O 1
ATOM 1563 N N . ASN A 1 201 ? -1.229 -17.837 -6.248 1.00 98.00 201 ASN A N 1
ATOM 1564 C CA . ASN A 1 201 ? -2.293 -18.021 -5.266 1.00 98.00 201 ASN A CA 1
ATOM 1565 C C . ASN A 1 201 ? -2.942 -16.692 -4.855 1.00 98.00 201 ASN A C 1
ATOM 1567 O O . ASN A 1 201 ? -4.144 -16.665 -4.590 1.00 98.00 201 ASN A O 1
ATOM 1571 N N . ARG A 1 202 ? -2.161 -15.604 -4.800 1.00 97.00 202 ARG A N 1
ATOM 1572 C CA . ARG A 1 202 ? -2.616 -14.297 -4.293 1.00 97.00 202 ARG A CA 1
ATOM 1573 C C . ARG A 1 202 ? -2.929 -13.279 -5.376 1.00 97.00 202 ARG A C 1
ATOM 1575 O O . ARG A 1 202 ? -3.730 -12.379 -5.142 1.00 97.00 202 ARG A O 1
ATOM 1582 N N . TRP A 1 203 ? -2.345 -13.415 -6.563 1.00 98.00 203 TRP A N 1
ATOM 1583 C CA . TRP A 1 203 ? -2.597 -12.491 -7.659 1.00 98.00 203 TRP A CA 1
ATOM 1584 C C . TRP A 1 203 ? -4.059 -12.566 -8.102 1.00 98.00 203 TRP A C 1
ATOM 1586 O O . TRP A 1 203 ? -4.585 -13.621 -8.462 1.00 98.00 203 TRP A O 1
ATOM 1596 N N . THR A 1 204 ? -4.728 -11.420 -8.091 1.00 97.38 204 THR A N 1
ATOM 1597 C CA . THR A 1 204 ? -6.146 -11.286 -8.443 1.00 97.38 204 THR A CA 1
ATOM 1598 C C . THR A 1 204 ? -6.339 -10.131 -9.415 1.00 97.38 204 THR A C 1
ATOM 1600 O O . THR A 1 204 ? -5.447 -9.307 -9.591 1.00 97.38 204 THR A O 1
ATOM 1603 N N . ALA A 1 205 ? -7.540 -10.008 -9.986 1.00 97.75 205 ALA A N 1
ATOM 1604 C CA . ALA A 1 205 ? -7.894 -8.873 -10.843 1.00 97.75 205 ALA A CA 1
ATOM 1605 C C . ALA A 1 205 ? -7.678 -7.509 -10.158 1.00 97.75 205 ALA A C 1
ATOM 1607 O O . ALA A 1 205 ? -7.373 -6.526 -10.823 1.00 97.75 205 ALA A O 1
ATOM 1608 N N . TRP A 1 206 ? -7.787 -7.450 -8.825 1.00 96.31 206 TRP A N 1
ATOM 1609 C CA . TRP A 1 206 ? -7.474 -6.230 -8.084 1.00 96.31 206 TRP A CA 1
ATOM 1610 C C . TRP A 1 206 ? -5.992 -5.847 -8.209 1.00 96.31 206 TRP A C 1
ATOM 1612 O O . TRP A 1 206 ? -5.695 -4.670 -8.389 1.00 96.31 206 TRP A O 1
ATOM 1622 N N . HIS A 1 207 ? -5.078 -6.818 -8.158 1.00 98.19 207 HIS A N 1
ATOM 1623 C CA . HIS A 1 207 ? -3.646 -6.573 -8.330 1.00 98.19 207 HIS A CA 1
ATOM 1624 C C . HIS A 1 207 ? -3.320 -6.094 -9.749 1.00 98.19 207 HIS A C 1
ATOM 1626 O O . HIS A 1 207 ? -2.518 -5.177 -9.908 1.00 98.19 207 HIS A O 1
ATOM 1632 N N . ASP A 1 208 ? -3.987 -6.656 -10.765 1.00 98.06 208 ASP A N 1
ATOM 1633 C CA . ASP A 1 208 ? -3.859 -6.193 -12.153 1.00 98.06 208 ASP A CA 1
ATOM 1634 C C . ASP A 1 208 ? -4.277 -4.724 -12.292 1.00 98.06 208 ASP A C 1
ATOM 1636 O O . ASP A 1 208 ? -3.473 -3.895 -12.721 1.00 98.06 208 ASP A O 1
ATOM 1640 N N . GLU A 1 209 ? -5.500 -4.393 -11.858 1.00 97.44 209 GLU A N 1
ATOM 1641 C CA . GLU A 1 209 ? -6.021 -3.018 -11.867 1.00 97.44 209 GLU A CA 1
ATOM 1642 C C . GLU A 1 209 ? -5.102 -2.069 -11.092 1.00 97.44 209 GLU A C 1
ATOM 1644 O O . GLU A 1 209 ? -4.861 -0.929 -11.492 1.00 97.44 209 GLU A O 1
ATOM 1649 N N . ARG A 1 210 ? -4.585 -2.537 -9.955 1.00 97.44 210 ARG A N 1
ATOM 1650 C CA . ARG A 1 210 ? -3.732 -1.742 -9.088 1.00 97.44 210 ARG A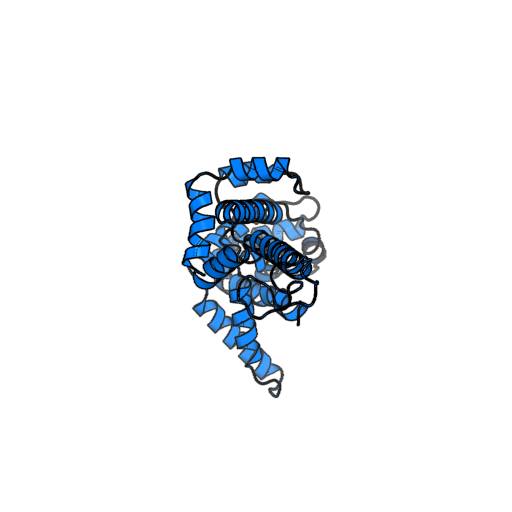 CA 1
ATOM 1651 C C . ARG A 1 210 ? -2.392 -1.433 -9.739 1.00 97.44 210 ARG A C 1
ATOM 1653 O O . ARG A 1 210 ? -1.960 -0.281 -9.698 1.00 97.44 210 ARG A O 1
ATOM 1660 N N . LEU A 1 211 ? -1.751 -2.432 -10.336 1.00 98.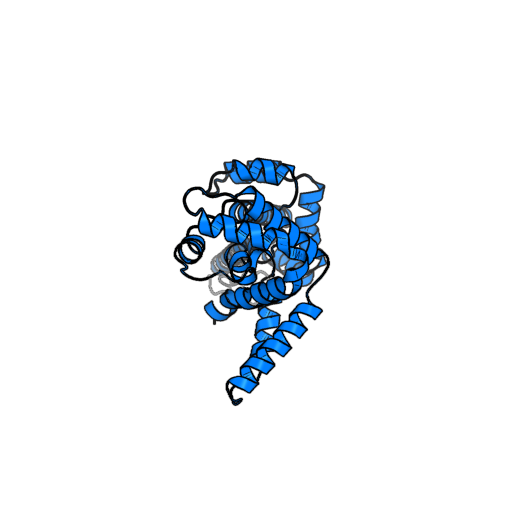12 211 LEU A N 1
ATOM 1661 C CA . LEU A 1 211 ? -0.485 -2.248 -11.031 1.00 98.12 211 LEU A CA 1
ATOM 1662 C C . LEU A 1 211 ? -0.646 -1.292 -12.219 1.00 98.12 211 LEU A C 1
ATOM 1664 O O . LEU A 1 211 ? 0.198 -0.419 -12.402 1.00 98.12 211 LEU A O 1
ATOM 1668 N N . ASP A 1 212 ? -1.754 -1.382 -12.958 1.00 97.81 212 ASP A N 1
ATOM 1669 C CA . ASP A 1 212 ? -2.050 -0.460 -14.062 1.00 97.81 212 ASP A CA 1
ATOM 1670 C C . ASP A 1 212 ? -2.139 0.995 -13.587 1.00 97.81 212 ASP A C 1
ATOM 1672 O O . ASP A 1 212 ? -1.550 1.885 -14.202 1.00 97.81 212 ASP A O 1
ATOM 1676 N N . VAL A 1 213 ? -2.821 1.239 -12.464 1.00 96.06 213 VAL A N 1
ATOM 1677 C CA . VAL A 1 213 ? -2.921 2.578 -11.859 1.00 96.06 213 VAL A CA 1
ATOM 1678 C C . VAL A 1 213 ? -1.549 3.106 -11.439 1.00 96.06 213 VAL A C 1
ATOM 1680 O O . VAL A 1 213 ? -1.238 4.270 -11.690 1.00 96.06 213 VAL A O 1
ATOM 1683 N N . LEU A 1 214 ? -0.719 2.273 -10.806 1.00 97.00 214 LEU A N 1
ATOM 1684 C CA . LEU A 1 214 ? 0.614 2.688 -10.360 1.00 97.00 214 LEU A CA 1
ATOM 1685 C C . LEU A 1 214 ? 1.526 3.002 -11.551 1.00 97.00 214 LEU A C 1
ATOM 1687 O O . LEU A 1 214 ? 2.150 4.059 -11.573 1.00 97.00 214 LEU A O 1
ATOM 1691 N N . VAL A 1 215 ? 1.535 2.154 -12.582 1.00 97.56 215 VAL A N 1
ATOM 1692 C CA . VAL A 1 215 ? 2.321 2.389 -13.804 1.00 97.56 215 VAL A CA 1
ATOM 1693 C C . VAL A 1 215 ? 1.829 3.626 -14.561 1.00 97.56 215 VAL A C 1
ATOM 1695 O O . VAL A 1 215 ? 2.642 4.396 -15.073 1.00 97.56 215 VAL A O 1
ATOM 1698 N N . ALA A 1 216 ? 0.515 3.861 -14.625 1.00 96.19 216 ALA A N 1
ATOM 1699 C CA . ALA A 1 216 ? -0.030 5.074 -15.231 1.00 96.19 216 ALA A CA 1
ATOM 1700 C C . ALA A 1 216 ? 0.467 6.338 -14.514 1.00 96.19 216 ALA A C 1
ATOM 1702 O O . ALA A 1 216 ? 0.870 7.294 -15.170 1.00 96.19 216 ALA A O 1
ATOM 1703 N N . ARG A 1 217 ? 0.528 6.320 -13.179 1.00 94.44 217 ARG A N 1
ATOM 1704 C CA . ARG A 1 217 ? 1.045 7.448 -12.389 1.00 94.44 217 ARG A CA 1
ATOM 1705 C C . ARG A 1 217 ? 2.539 7.660 -12.571 1.00 94.44 217 ARG A C 1
ATOM 1707 O O . ARG A 1 217 ? 2.945 8.798 -12.767 1.00 94.44 217 ARG A O 1
ATOM 1714 N N . VAL A 1 218 ? 3.323 6.580 -12.586 1.00 95.88 218 VAL A N 1
ATOM 1715 C CA . VAL A 1 218 ? 4.756 6.636 -12.925 1.00 95.88 218 VAL A CA 1
ATOM 1716 C C . VAL A 1 218 ? 4.945 7.275 -14.304 1.00 95.88 218 VAL A C 1
ATOM 1718 O O . VAL A 1 218 ? 5.819 8.112 -14.485 1.00 95.88 218 VAL A O 1
ATOM 1721 N N . ARG A 1 219 ? 4.109 6.942 -15.296 1.00 96.69 219 ARG A N 1
ATOM 1722 C CA . ARG A 1 219 ? 4.162 7.601 -16.612 1.00 96.69 219 ARG A CA 1
ATOM 1723 C C . ARG A 1 219 ? 3.809 9.088 -16.548 1.00 96.69 219 ARG A C 1
ATOM 1725 O O . ARG A 1 219 ? 4.455 9.874 -17.228 1.00 96.69 219 ARG A O 1
ATOM 1732 N N . GLU A 1 220 ? 2.789 9.472 -15.779 1.00 94.50 220 GLU A N 1
ATOM 1733 C CA . GLU A 1 220 ? 2.342 10.870 -15.651 1.00 94.50 220 GLU A CA 1
ATOM 1734 C C . GLU A 1 220 ? 3.374 11.780 -14.975 1.00 94.50 220 GLU A C 1
ATOM 1736 O O . GLU A 1 220 ? 3.432 12.970 -15.285 1.00 94.50 220 GLU A O 1
ATOM 1741 N N . SER A 1 221 ? 4.186 11.239 -14.068 1.00 93.12 221 SER A N 1
ATOM 1742 C CA . SER A 1 221 ? 5.262 11.973 -13.393 1.00 93.12 221 SER A CA 1
ATOM 1743 C C . SER A 1 221 ? 6.530 12.134 -14.233 1.00 93.12 221 SER A C 1
ATOM 1745 O O . SER A 1 221 ? 7.451 12.819 -13.799 1.00 93.12 221 SER A O 1
ATOM 1747 N N . LEU A 1 222 ? 6.602 11.502 -15.408 1.00 95.56 222 LEU A N 1
ATOM 1748 C CA . LEU A 1 222 ? 7.774 11.508 -16.280 1.00 95.56 222 LEU A CA 1
ATOM 1749 C C . LEU A 1 222 ? 7.533 12.355 -17.546 1.00 95.56 222 LEU A C 1
ATOM 1751 O O . LEU A 1 222 ? 6.398 12.467 -18.018 1.00 95.56 222 LEU A O 1
ATOM 1755 N N . PRO A 1 223 ? 8.590 12.929 -18.154 1.00 96.88 223 PRO A N 1
ATOM 1756 C CA . PRO A 1 223 ? 10.000 12.810 -17.773 1.00 96.88 223 PRO A CA 1
ATOM 1757 C C . PRO A 1 223 ? 10.399 13.731 -16.614 1.00 96.88 223 PRO A C 1
ATOM 1759 O O . PRO A 1 223 ? 9.929 14.866 -16.528 1.00 96.88 223 PRO A O 1
ATOM 1762 N N . ASP A 1 224 ? 11.335 13.262 -15.792 1.00 94.81 224 ASP A N 1
ATOM 1763 C CA . ASP A 1 224 ? 12.045 14.085 -14.816 1.00 94.81 224 ASP A CA 1
ATOM 1764 C C . ASP A 1 224 ? 13.309 14.683 -15.477 1.00 94.81 224 ASP A C 1
ATOM 1766 O O . ASP A 1 224 ? 14.140 13.931 -16.002 1.00 94.81 224 ASP A O 1
ATOM 1770 N N . PRO A 1 225 ? 13.462 16.022 -15.525 1.00 95.44 225 PRO A N 1
ATOM 1771 C CA . PRO A 1 225 ? 14.608 16.665 -16.165 1.00 95.44 225 PRO A CA 1
ATOM 1772 C C . PRO A 1 225 ? 15.940 16.434 -15.441 1.00 95.44 225 PRO A C 1
ATOM 1774 O O . PRO A 1 225 ? 16.981 16.577 -16.086 1.00 95.44 225 PRO A O 1
ATOM 1777 N N . ASP A 1 226 ? 15.918 16.098 -14.150 1.00 95.19 226 ASP A N 1
ATOM 1778 C CA . ASP A 1 226 ? 17.126 15.827 -13.370 1.00 95.19 226 ASP A CA 1
ATOM 1779 C C . ASP A 1 226 ? 17.638 14.392 -13.597 1.00 95.19 226 ASP A C 1
ATOM 1781 O O . ASP A 1 226 ? 18.817 14.120 -13.373 1.00 95.19 226 ASP A O 1
ATOM 1785 N N . PHE A 1 227 ? 16.784 13.503 -14.123 1.00 96.25 227 PHE A N 1
ATOM 1786 C CA . PHE A 1 227 ? 17.089 12.091 -14.386 1.00 96.25 227 PHE A CA 1
ATOM 1787 C C . PHE A 1 227 ? 16.597 11.631 -15.775 1.00 96.25 227 PHE A C 1
ATOM 1789 O O . PHE A 1 227 ? 15.669 10.814 -15.887 1.00 96.25 227 PHE A O 1
ATOM 1796 N N . PRO A 1 228 ? 17.146 12.181 -16.872 1.00 96.00 228 PRO A N 1
ATOM 1797 C CA . PRO A 1 228 ? 16.664 11.903 -18.222 1.00 96.00 228 PRO A CA 1
ATOM 1798 C C . PRO A 1 228 ? 16.885 10.451 -18.678 1.00 96.00 228 PRO A C 1
ATOM 1800 O O . PRO A 1 228 ? 16.0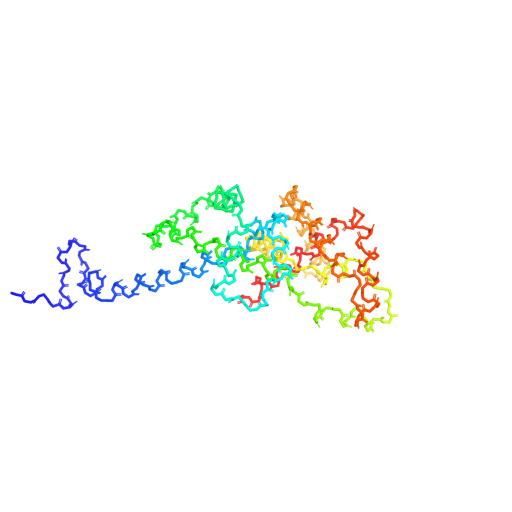36 9.921 -19.405 1.00 96.00 228 PRO A O 1
ATOM 1803 N N . VAL A 1 229 ? 17.986 9.798 -18.285 1.00 96.12 229 VAL A N 1
ATOM 1804 C CA . VAL A 1 229 ? 18.266 8.397 -18.645 1.00 96.12 229 VAL A CA 1
ATOM 1805 C C . VAL A 1 229 ? 17.333 7.469 -17.876 1.00 96.12 229 VAL A C 1
ATOM 1807 O O . VAL A 1 229 ? 16.657 6.645 -18.500 1.00 96.12 229 VAL A O 1
ATOM 1810 N N . ALA A 1 230 ? 17.209 7.652 -16.558 1.00 96.38 230 ALA A N 1
ATOM 1811 C CA . ALA A 1 230 ? 16.286 6.876 -15.732 1.00 96.38 230 ALA A CA 1
ATOM 1812 C C . ALA A 1 230 ? 14.839 7.029 -16.229 1.00 96.38 230 ALA A C 1
ATOM 1814 O O . ALA A 1 230 ? 14.162 6.030 -16.482 1.00 96.38 230 ALA A O 1
ATOM 1815 N N . SER A 1 231 ? 14.395 8.267 -16.483 1.00 96.75 231 SER A N 1
ATOM 1816 C CA . SER A 1 231 ? 13.063 8.563 -17.028 1.00 96.75 231 SER A CA 1
ATOM 1817 C C . SER A 1 231 ? 12.797 7.826 -18.340 1.00 96.75 231 SER A C 1
ATOM 1819 O O . SER A 1 231 ? 11.730 7.239 -18.524 1.00 96.75 231 SER A O 1
ATOM 1821 N N . SER A 1 232 ? 13.767 7.840 -19.261 1.00 97.06 232 SER A N 1
ATOM 1822 C CA . SER A 1 232 ? 13.650 7.156 -20.551 1.00 97.06 232 SER A CA 1
ATOM 1823 C C . SER A 1 232 ? 13.538 5.638 -20.381 1.00 97.06 232 SER A C 1
ATOM 1825 O O . SER A 1 232 ? 12.684 5.014 -21.015 1.00 97.06 232 SER A O 1
ATOM 1827 N N . SER A 1 233 ? 14.368 5.042 -19.523 1.00 97.12 233 SER A N 1
ATOM 1828 C CA . SER A 1 233 ? 14.355 3.601 -19.243 1.00 97.12 233 SER A CA 1
ATOM 1829 C C . SER A 1 233 ? 13.038 3.155 -18.605 1.00 97.12 233 SER A C 1
ATOM 1831 O O . SER A 1 233 ? 12.442 2.169 -19.040 1.00 97.12 233 SER A O 1
ATOM 1833 N N . VAL A 1 234 ? 12.531 3.915 -17.629 1.00 97.38 234 VAL A N 1
ATOM 1834 C CA . VAL A 1 234 ? 11.249 3.630 -16.970 1.00 97.38 234 VAL A CA 1
ATOM 1835 C C . VAL A 1 234 ? 10.087 3.754 -17.956 1.00 97.38 234 VAL A C 1
ATOM 1837 O O . VAL A 1 234 ? 9.261 2.846 -18.028 1.00 97.38 234 VAL A O 1
ATOM 1840 N N . LEU A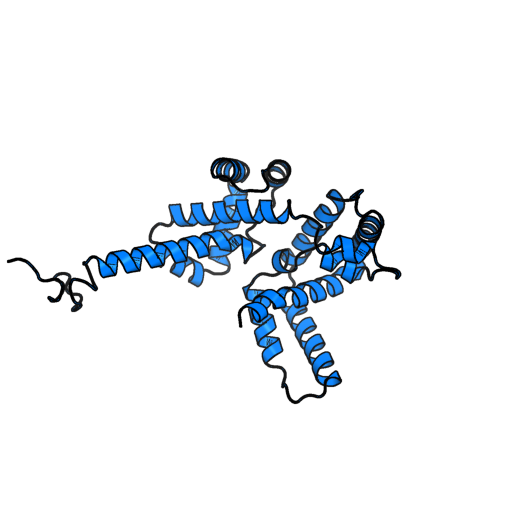 1 235 ? 10.037 4.805 -18.785 1.00 97.94 235 LEU A N 1
ATOM 1841 C CA . LEU A 1 235 ? 9.001 4.947 -19.819 1.00 97.94 235 LEU A CA 1
ATOM 1842 C C . LEU A 1 235 ? 9.011 3.774 -20.813 1.00 97.94 235 LEU A C 1
ATOM 1844 O O . LEU A 1 235 ? 7.953 3.214 -21.111 1.00 97.94 235 LEU A O 1
ATOM 1848 N N . ALA A 1 236 ? 10.194 3.354 -21.272 1.00 97.94 236 ALA A N 1
ATOM 1849 C CA . ALA A 1 236 ? 10.342 2.204 -22.164 1.00 97.94 236 ALA A CA 1
ATOM 1850 C C . ALA A 1 236 ? 9.910 0.881 -21.505 1.00 97.94 236 ALA A C 1
ATOM 1852 O O . ALA A 1 236 ? 9.372 -0.004 -22.178 1.00 97.94 236 ALA A O 1
ATOM 1853 N N . ALA A 1 237 ? 10.123 0.737 -20.196 1.00 98.12 237 ALA A N 1
ATOM 1854 C CA . ALA A 1 237 ? 9.650 -0.411 -19.437 1.00 98.12 237 ALA A CA 1
ATOM 1855 C C . ALA A 1 237 ? 8.122 -0.388 -19.259 1.00 98.12 237 ALA A C 1
ATOM 1857 O O . ALA A 1 237 ? 7.469 -1.415 -19.451 1.00 98.12 237 ALA A O 1
ATOM 1858 N N . CYS A 1 238 ? 7.525 0.780 -18.990 1.00 98.38 238 CYS A N 1
ATOM 1859 C CA . CYS A 1 238 ? 6.071 0.944 -18.923 1.00 98.38 238 CYS A CA 1
ATOM 1860 C C . CYS A 1 238 ? 5.386 0.504 -20.232 1.00 98.38 238 CYS A C 1
ATOM 1862 O O . CYS A 1 238 ? 4.321 -0.116 -20.200 1.00 98.38 238 CYS A O 1
ATOM 1864 N N . ASP A 1 239 ? 5.989 0.787 -21.393 1.00 98.31 239 ASP A N 1
ATOM 1865 C CA . ASP A 1 239 ? 5.488 0.371 -22.718 1.00 98.31 239 ASP A CA 1
ATOM 1866 C C . ASP A 1 239 ? 5.490 -1.150 -22.930 1.00 98.31 239 ASP A C 1
ATOM 1868 O O . ASP A 1 239 ? 4.786 -1.658 -23.803 1.00 98.31 239 ASP A O 1
ATOM 1872 N N . GLN A 1 240 ? 6.223 -1.885 -22.095 1.00 98.31 240 GLN A N 1
ATOM 1873 C CA . GLN A 1 240 ? 6.331 -3.341 -22.123 1.00 98.31 240 GLN A CA 1
ATOM 1874 C C . GLN A 1 240 ? 5.551 -4.026 -20.992 1.00 98.31 240 GLN A C 1
ATOM 1876 O O . GLN A 1 240 ? 5.673 -5.243 -20.833 1.00 98.31 240 GLN A O 1
ATOM 1881 N N . LEU A 1 241 ? 4.739 -3.285 -20.223 1.00 98.19 241 LEU A N 1
ATOM 1882 C CA . LEU A 1 241 ? 4.078 -3.786 -19.012 1.00 98.19 241 LEU A CA 1
ATOM 1883 C C . LEU A 1 241 ? 3.387 -5.138 -19.222 1.00 98.19 241 LEU A C 1
ATOM 1885 O O . LEU A 1 241 ? 3.599 -6.050 -18.432 1.00 98.19 241 LEU A O 1
ATOM 1889 N N . ASP A 1 242 ? 2.617 -5.313 -20.296 1.00 98.12 242 ASP A N 1
ATOM 1890 C CA . ASP A 1 242 ? 1.868 -6.557 -20.520 1.00 98.12 242 ASP A CA 1
ATOM 1891 C C . ASP A 1 242 ? 2.772 -7.789 -20.678 1.00 98.12 242 ASP A C 1
ATOM 1893 O O . ASP A 1 242 ? 2.425 -8.874 -20.212 1.00 98.12 242 ASP A O 1
ATOM 1897 N N . ALA A 1 243 ? 3.951 -7.629 -21.286 1.00 98.19 243 ALA A N 1
ATOM 1898 C CA . ALA A 1 243 ? 4.932 -8.706 -21.422 1.00 98.19 243 ALA A CA 1
ATOM 1899 C C . ALA A 1 243 ? 5.710 -8.961 -20.119 1.00 98.19 243 ALA A C 1
ATOM 1901 O O . ALA A 1 243 ? 6.199 -10.068 -19.889 1.00 98.19 243 ALA A O 1
ATOM 1902 N N . LEU A 1 244 ? 5.830 -7.938 -19.271 1.00 98.06 244 LEU A N 1
ATOM 1903 C CA . LEU A 1 244 ? 6.625 -7.948 -18.044 1.00 98.06 244 LEU A CA 1
ATOM 1904 C C . LEU A 1 244 ? 5.804 -8.233 -16.781 1.00 98.06 244 LEU A C 1
ATOM 1906 O O . LEU A 1 244 ? 6.381 -8.556 -15.746 1.00 98.06 244 LEU A O 1
ATOM 1910 N N . ARG A 1 245 ? 4.472 -8.155 -16.861 1.00 98.00 245 ARG A N 1
ATOM 1911 C CA . ARG A 1 245 ? 3.548 -8.095 -15.721 1.00 98.00 245 ARG A CA 1
ATOM 1912 C C . ARG A 1 245 ? 3.809 -9.144 -14.648 1.00 98.00 245 ARG A C 1
ATOM 1914 O O . ARG A 1 245 ? 3.967 -8.795 -13.486 1.00 98.00 245 ARG A O 1
ATOM 1921 N N . GLN A 1 246 ? 3.890 -10.417 -15.032 1.00 97.62 246 GLN A N 1
ATOM 1922 C CA . GLN A 1 246 ? 4.104 -11.505 -14.070 1.00 97.62 246 GLN A CA 1
ATOM 1923 C C . GLN A 1 246 ? 5.478 -11.427 -13.396 1.00 97.62 246 GLN A C 1
ATOM 1925 O O . GLN A 1 246 ? 5.582 -11.635 -12.192 1.00 97.62 246 GLN A O 1
ATOM 1930 N N . ARG A 1 247 ? 6.526 -11.084 -14.155 1.00 98.06 247 ARG A N 1
ATOM 1931 C CA . ARG A 1 247 ? 7.884 -10.929 -13.614 1.00 98.06 247 ARG A CA 1
ATOM 1932 C C . ARG A 1 247 ? 7.975 -9.726 -12.679 1.00 98.06 247 ARG A C 1
ATOM 1934 O O . ARG A 1 247 ? 8.604 -9.826 -11.634 1.00 98.06 247 ARG A O 1
ATOM 1941 N N . LEU A 1 248 ? 7.320 -8.618 -13.030 1.00 98.50 248 LEU A N 1
ATOM 1942 C CA . LEU A 1 248 ? 7.263 -7.426 -12.189 1.00 98.50 248 LEU A CA 1
ATOM 1943 C C . LEU A 1 248 ? 6.494 -7.704 -10.896 1.00 98.50 248 LEU A C 1
ATOM 1945 O O . LEU A 1 248 ? 6.947 -7.327 -9.824 1.00 98.50 248 LEU A O 1
ATOM 1949 N N . ALA A 1 249 ? 5.367 -8.411 -10.980 1.00 98.44 249 ALA A N 1
ATOM 1950 C CA . ALA A 1 249 ? 4.602 -8.822 -9.811 1.00 98.44 249 ALA A CA 1
ATOM 1951 C C . ALA A 1 249 ? 5.428 -9.689 -8.845 1.00 98.44 249 ALA A C 1
ATOM 1953 O O . ALA A 1 249 ? 5.377 -9.456 -7.639 1.00 98.44 249 ALA A O 1
ATOM 1954 N N . ALA A 1 250 ? 6.208 -10.643 -9.370 1.00 98.31 250 ALA A N 1
ATOM 1955 C CA . ALA A 1 250 ? 7.117 -11.469 -8.574 1.00 98.31 250 ALA A CA 1
ATOM 1956 C C . ALA A 1 250 ? 8.223 -10.633 -7.911 1.00 98.31 250 ALA A C 1
ATOM 1958 O O . ALA A 1 250 ? 8.460 -10.786 -6.715 1.00 98.31 250 ALA A O 1
ATOM 1959 N N . ALA A 1 251 ? 8.854 -9.721 -8.662 1.00 98.38 251 ALA A N 1
ATOM 1960 C CA . ALA A 1 251 ? 9.874 -8.816 -8.131 1.00 98.38 251 ALA A CA 1
ATOM 1961 C C . ALA A 1 251 ? 9.310 -7.950 -6.994 1.00 98.38 251 ALA A C 1
ATOM 1963 O O . ALA A 1 251 ? 9.835 -7.968 -5.888 1.00 98.38 251 ALA A O 1
ATOM 1964 N N . LEU A 1 252 ? 8.158 -7.309 -7.217 1.00 98.56 252 LEU A N 1
ATOM 1965 C CA . LEU A 1 252 ? 7.480 -6.512 -6.195 1.00 98.56 252 LEU A CA 1
ATOM 1966 C C . LEU A 1 252 ? 7.032 -7.355 -4.992 1.00 98.56 252 LEU A C 1
ATOM 1968 O O . LEU A 1 252 ? 7.006 -6.844 -3.879 1.00 98.56 252 LEU A O 1
ATOM 1972 N N . LEU A 1 253 ? 6.657 -8.627 -5.175 1.00 98.50 253 LEU A N 1
ATOM 1973 C CA . LEU A 1 253 ? 6.329 -9.504 -4.046 1.00 98.50 253 LEU A CA 1
ATOM 1974 C C . LEU A 1 253 ? 7.578 -9.801 -3.216 1.00 98.50 253 LEU A C 1
ATOM 1976 O O . LEU A 1 253 ? 7.515 -9.693 -1.995 1.00 98.50 253 LEU A O 1
ATOM 1980 N N . SER A 1 254 ? 8.700 -10.109 -3.870 1.00 98.25 254 SER A N 1
ATOM 1981 C CA . SER A 1 254 ? 9.992 -10.322 -3.213 1.00 98.25 254 SER A CA 1
ATOM 1982 C C . SER A 1 254 ? 10.432 -9.083 -2.431 1.00 98.25 254 SER A C 1
ATOM 1984 O O . SER A 1 254 ? 10.703 -9.181 -1.239 1.00 98.25 254 SER A O 1
ATOM 1986 N N . ASP A 1 255 ? 10.405 -7.905 -3.057 1.00 97.62 255 ASP A N 1
ATOM 1987 C CA . ASP A 1 255 ? 10.769 -6.631 -2.419 1.00 97.62 255 ASP A CA 1
ATOM 1988 C C . ASP A 1 255 ? 9.834 -6.288 -1.245 1.00 97.62 255 ASP A C 1
ATOM 1990 O O . ASP A 1 255 ? 10.213 -5.619 -0.284 1.00 97.62 255 ASP A O 1
ATOM 1994 N N . SER A 1 256 ? 8.585 -6.768 -1.276 1.00 97.88 256 SER A N 1
ATOM 1995 C CA . SER A 1 256 ? 7.639 -6.556 -0.176 1.00 97.88 256 SER A CA 1
ATOM 1996 C C . SER A 1 256 ? 8.029 -7.288 1.110 1.00 97.88 256 SER A C 1
ATOM 1998 O O . SER A 1 256 ? 7.478 -6.965 2.165 1.00 97.88 256 SER A O 1
ATOM 2000 N N . LEU A 1 257 ? 8.935 -8.269 1.039 1.00 97.81 257 LEU A N 1
ATOM 2001 C CA . LEU A 1 257 ? 9.364 -9.077 2.181 1.00 97.81 257 LEU A CA 1
ATOM 2002 C C . LEU A 1 257 ? 10.342 -8.324 3.086 1.00 97.81 257 LEU A C 1
ATOM 2004 O O . LEU A 1 257 ? 10.384 -8.602 4.284 1.00 97.81 257 LEU A O 1
ATOM 2008 N N . ASP A 1 258 ? 11.051 -7.321 2.562 1.00 95.88 258 ASP A N 1
ATOM 2009 C CA . ASP A 1 258 ? 12.021 -6.531 3.328 1.00 95.88 258 ASP A CA 1
ATOM 2010 C C . ASP A 1 258 ? 11.397 -5.919 4.586 1.00 95.88 258 ASP A C 1
ATOM 2012 O O . ASP A 1 258 ? 12.012 -5.915 5.649 1.00 95.88 258 ASP A O 1
ATOM 2016 N N . ARG A 1 259 ? 10.137 -5.467 4.518 1.00 94.38 259 ARG A N 1
ATOM 2017 C CA . ARG A 1 259 ? 9.441 -4.917 5.697 1.00 94.38 259 ARG A CA 1
ATOM 2018 C C . ARG A 1 259 ? 9.154 -5.963 6.773 1.00 94.38 259 ARG A C 1
ATOM 2020 O O . ARG A 1 259 ? 9.017 -5.596 7.933 1.00 94.38 259 ARG A O 1
ATOM 2027 N N . ILE A 1 260 ? 9.002 -7.232 6.391 1.00 96.00 260 ILE A N 1
ATOM 2028 C CA . ILE A 1 260 ? 8.748 -8.327 7.329 1.00 96.00 260 ILE A CA 1
ATOM 2029 C C . ILE A 1 260 ? 10.065 -8.663 8.026 1.00 96.00 260 ILE A C 1
ATOM 2031 O O . ILE A 1 260 ? 10.153 -8.597 9.252 1.00 96.00 260 ILE A O 1
ATOM 2035 N N . TYR A 1 261 ? 11.118 -8.897 7.243 1.00 93.31 261 TYR A N 1
ATOM 2036 C CA . TYR A 1 261 ? 12.427 -9.272 7.771 1.00 93.31 261 TYR A CA 1
ATOM 2037 C C . TYR A 1 261 ? 13.155 -8.136 8.500 1.00 93.31 261 TYR A C 1
ATOM 2039 O O . TYR A 1 261 ? 13.911 -8.407 9.425 1.00 93.31 261 TYR A O 1
ATOM 2047 N N . ALA A 1 262 ? 12.890 -6.866 8.180 1.00 89.38 262 ALA A N 1
ATOM 2048 C CA . ALA A 1 262 ? 13.456 -5.730 8.916 1.00 89.38 262 ALA A CA 1
ATOM 2049 C C . ALA A 1 262 ? 12.941 -5.609 10.364 1.00 89.38 262 ALA A C 1
ATOM 2051 O O . ALA A 1 262 ? 13.527 -4.876 11.163 1.00 89.38 262 ALA A O 1
ATOM 2052 N N . THR A 1 263 ? 11.837 -6.286 10.699 1.00 76.25 263 THR A N 1
ATOM 2053 C CA . THR A 1 263 ? 11.216 -6.237 12.035 1.00 76.25 263 THR A CA 1
ATOM 2054 C C . THR A 1 263 ? 11.512 -7.456 12.913 1.00 76.25 263 THR A C 1
ATOM 2056 O O . THR A 1 263 ? 11.190 -7.416 14.104 1.00 76.25 263 THR A O 1
ATOM 2059 N N . ALA A 1 264 ? 12.116 -8.509 12.348 1.00 61.00 264 ALA A N 1
ATOM 2060 C CA . ALA A 1 264 ? 12.466 -9.760 13.029 1.00 61.00 264 ALA A CA 1
ATOM 2061 C C . ALA A 1 264 ? 13.841 -9.686 13.718 1.00 61.00 264 ALA A C 1
ATOM 2063 O O . ALA A 1 264 ? 13.957 -10.223 14.847 1.00 61.00 264 ALA A O 1
#

Sequence (264 aa):
MKLGRNDTCPCGSGRKVKRCCGVDALRDLARLRVETAEELFELALNFPRYRPRTEEFDAWARAAPDEPTDEAIEQGLSALDPPERERILAGFASEHPRVWEGVLADFGNDALAAEIVLKGAVVAGVAERLRPWDEAFPLLEDGDEEVDPIVALASSIRATDVWSVIESGETAEALDAIPDELDDGEYERRWTEVLDLELRNRWTAWHDERLDVLVARVRESLPDPDFPVASSSVLAACDQLDALRQRLAAALLSDSLDRIYATA

pLDDT: mean 94.4, std 5.3, range [61.0, 98.56]

Secondary structure (DSSP, 8-state):
-PPPTTSBPTTTT-SBGGGTTSHHHHHHHHHHHHHHHHHHHHHHHH-GGGS---HHHHHHHTTS-SSPPHHHHHHHHHTS-HHHHHHHHHHHHHHSHHHHHHHHHHH--HHHHHHHHHHHHHHHHHHHHS---TTTHHHHHS-SSPPPHHHHHHHHS-GGGTS-HHHHHHHHHHHHTS-TTS-HHHHHHHHHHHHHHHHHHH--HHHHHHHHHHHHHHHHT---TT-HHHHHHHHHHHTTHHHHHHHHHHHHHHHTTHHHHTT-

Foldseek 3Di:
DDQDQQDQPPVPPRHGCCCPVRDVVVVVLVVLLVVLLVCLLCVCLQPLQLAQDDPLLVVLLVVQDPDDDPVSLVVSLVSQDPVSLCCNVVVCCVVPVPVVVVSCVSNVDPVVSSVSNSSSNSNSNSCLQPPDLPPQLVVQQPDPDQDDLLSLQPSQHALSNQDGPVLLVVLVVQLVPQDPPDDPVVNVVVNVVSLLVSLVVPDDVVSVVSSLVSLVSLLVVDDDPVRNSSRVSNVVSSVCCVVCVSVSSSSSSVSSNCVVVVVD